Protein AF-A0A812U6L0-F1 (afdb_monomer_lite)

Sequence (304 aa):
MLTTDVCKSLKLAMGGLGSSSGVGATGNLDMQQVRVEGAALVDEEESCPLHPMAGVVVDNFPQLSIAGEVGIALQGMLGQGFMDQYDLELDAPKQRLRAWPRASLPDSGSDGSDGDWRALEALGMPGRLQGLLLTVPGCLEPVVGLVDTGASHTVLNRQAAYVLGLRVDMGAERKVRGIGLDNSVLEMPLLSLMNITLSSARHVTITPRKSGASDASASANPVDGRRSWRFCNTGARIKGPIATFPEAVDVGIGDIGLFQELLSQPQETIGDFDGPVALLGQDLMTQMPLRYSAARGRLWFRHD

InterPro domains:
  IPR001969 Aspartic peptidase, active site [PS00141] (145-156)
  IPR001995 Peptidase A2A, retrovirus, catalytic [PS50175] (143-180)
  IPR021109 Aspartic peptidase domain superfamily [G3DSA:2.40.70.10] (132-301)

Radius of gyration: 20.2 Å; chains: 1; bounding box: 48×51×54 Å

Secondary structure (DSSP, 8-state):
-B-HHHHHHTT--EEEEEEEEEEETTEEEEEEEEEE-S-EEE-SS-EEEPPPEEEEE-S--HHHHHHHHTT----B---HHHHTTEEEEEEGGGTEEEEEETT-S-SS-TTS-S-EEEEEEPEE-GGG-EEEEEE-TT-SSPEEEEE-TT-SS-EE-HHHHHHTT----TT-S-EEEEE-TT-PEEEEEEEEE-S-EEE-----EEEEPPTT---TTS-S---TT--EEEEE--S----S-EEE--S-EEEEE---HHHHHHHSSS-TTT-EE-S-EEEE-HHHHTSS-EEEETTTTEEEEEE-

Foldseek 3Di:
DFEPVLCVVVVWDWDDPDWDFDDDLADTDGWTKTKDAQDWDDDPPDTHTDDIWIDTYDNDDVVCVVCVVVVHHDGDDDDVRNLQQWWWKFQVVVPDIDTDGAPPPDPDPPVVPAFDKFKAFFDQAFPLWTWWWKAAPPFQDTATATEDAPFAAKAWEPQLCVRNVHDDDPPAPAWDWDQDSVRDTDIFHWDKGAFIKIHHDPDFDWDWDPPPPPPVPDDDDDPPPFTETEGDPPDPPRDGDMDTQHGIGTYGYHDRSSQQPRRVPPPVPRGTYDYIYMHDYCSRQNSFIWIGHSNRSIIITGDD

Structure (mmCIF, N/CA/C/O backbone):
data_AF-A0A812U6L0-F1
#
_entry.id   AF-A0A812U6L0-F1
#
loop_
_atom_site.group_PDB
_atom_site.id
_atom_site.type_symbol
_atom_site.label_atom_id
_atom_site.label_alt_id
_atom_site.label_comp_id
_atom_site.label_asym_id
_atom_site.label_entity_id
_atom_site.label_seq_id
_atom_site.pdbx_PDB_ins_code
_atom_site.Cartn_x
_atom_site.Cartn_y
_atom_site.Cartn_z
_atom_site.occupancy
_atom_site.B_iso_or_equiv
_atom_site.auth_seq_id
_atom_site.auth_comp_id
_atom_site.auth_asym_id
_atom_site.auth_atom_id
_atom_site.pdbx_PDB_model_num
ATOM 1 N N . MET A 1 1 ? 5.925 -7.327 -12.665 1.00 87.56 1 MET A N 1
ATOM 2 C CA . MET A 1 1 ? 4.904 -8.147 -13.346 1.00 87.56 1 MET A CA 1
ATOM 3 C C . MET A 1 1 ? 4.780 -7.638 -14.767 1.00 87.56 1 MET A C 1
ATOM 5 O O . MET A 1 1 ? 4.767 -6.426 -14.940 1.00 87.56 1 MET A O 1
ATOM 9 N N . LEU A 1 2 ? 4.763 -8.526 -15.753 1.00 90.19 2 LEU A N 1
ATOM 10 C CA . LEU A 1 2 ? 4.681 -8.203 -17.178 1.00 90.19 2 LEU A CA 1
ATOM 11 C C . LEU A 1 2 ? 3.614 -9.089 -17.822 1.00 90.19 2 LEU A C 1
ATOM 13 O O . LEU A 1 2 ? 3.442 -10.225 -17.386 1.00 90.19 2 LEU A O 1
ATOM 17 N N . THR A 1 3 ? 2.937 -8.610 -18.860 1.00 90.56 3 THR A N 1
ATOM 18 C CA . THR A 1 3 ? 2.087 -9.479 -19.687 1.00 90.56 3 THR A CA 1
ATOM 19 C C . THR A 1 3 ? 2.933 -10.257 -20.700 1.00 90.56 3 THR A C 1
ATOM 21 O O . THR A 1 3 ? 4.034 -9.841 -21.081 1.00 90.56 3 THR A O 1
ATOM 24 N N . THR A 1 4 ? 2.418 -11.385 -21.179 1.00 90.75 4 THR A N 1
ATOM 25 C CA . THR A 1 4 ? 3.030 -12.201 -22.232 1.00 90.75 4 THR A CA 1
ATOM 26 C C . THR A 1 4 ? 3.273 -11.384 -23.497 1.00 90.75 4 THR A C 1
ATOM 28 O O . THR A 1 4 ? 4.312 -11.542 -24.141 1.00 90.75 4 THR A O 1
ATOM 31 N N . ASP A 1 5 ? 2.359 -10.483 -23.855 1.00 90.69 5 ASP A N 1
ATOM 32 C CA . ASP A 1 5 ? 2.508 -9.638 -25.042 1.00 90.69 5 ASP A CA 1
ATOM 33 C C . ASP A 1 5 ? 3.668 -8.649 -24.911 1.00 90.69 5 ASP A C 1
ATOM 35 O O . ASP A 1 5 ? 4.412 -8.431 -25.873 1.00 90.69 5 ASP A O 1
ATOM 39 N N . VAL A 1 6 ? 3.900 -8.122 -23.709 1.00 91.50 6 VAL A N 1
ATOM 40 C CA . VAL A 1 6 ? 5.060 -7.272 -23.420 1.00 91.50 6 VAL A CA 1
ATOM 41 C C . VAL A 1 6 ? 6.343 -8.085 -23.477 1.00 91.50 6 VAL A C 1
ATOM 43 O O . VAL A 1 6 ? 7.299 -7.667 -24.128 1.00 91.50 6 VAL A O 1
ATOM 46 N N . CYS A 1 7 ? 6.363 -9.283 -22.890 1.00 92.06 7 CYS A N 1
ATOM 47 C CA . CYS A 1 7 ? 7.519 -10.172 -22.984 1.00 92.06 7 CYS A CA 1
ATOM 48 C C . CYS A 1 7 ? 7.867 -10.521 -24.438 1.00 92.06 7 CYS A C 1
ATOM 50 O O . CYS A 1 7 ? 9.039 -10.469 -24.808 1.00 92.06 7 CYS A O 1
ATOM 52 N N . LYS A 1 8 ? 6.868 -10.812 -25.282 1.00 91.56 8 LYS A N 1
ATOM 53 C CA . LYS A 1 8 ? 7.064 -11.056 -26.721 1.00 91.56 8 LYS A CA 1
ATOM 54 C C . LYS A 1 8 ? 7.598 -9.822 -27.443 1.00 91.56 8 LYS A C 1
ATOM 56 O O . LYS A 1 8 ? 8.561 -9.933 -28.199 1.00 91.56 8 LYS A O 1
ATOM 61 N N . SER A 1 9 ? 7.002 -8.657 -27.194 1.00 91.31 9 SER A N 1
ATOM 62 C CA . SER A 1 9 ? 7.387 -7.392 -27.834 1.00 91.31 9 SER A CA 1
ATOM 63 C C . SER A 1 9 ? 8.826 -7.001 -27.496 1.00 91.31 9 SER A C 1
ATOM 65 O O . SER A 1 9 ? 9.587 -6.595 -28.372 1.00 91.31 9 SER A O 1
ATOM 67 N N . LEU A 1 10 ? 9.224 -7.215 -26.241 1.00 89.25 10 LEU A N 1
ATOM 68 C CA . LEU A 1 10 ? 10.580 -6.985 -25.746 1.00 89.25 10 LEU A CA 1
ATOM 69 C C . LEU A 1 10 ? 11.546 -8.145 -26.041 1.00 89.25 10 LEU A C 1
ATOM 71 O O . LEU A 1 10 ? 12.722 -8.057 -25.698 1.00 89.25 10 LEU A O 1
ATOM 75 N N . LYS A 1 11 ? 11.074 -9.231 -26.673 1.00 93.19 11 LYS A N 1
ATOM 76 C CA . LYS A 1 11 ? 11.848 -10.450 -26.969 1.00 93.19 11 LYS A CA 1
ATOM 77 C C . LYS A 1 11 ? 12.538 -11.037 -25.730 1.00 93.19 11 LYS A C 1
ATOM 79 O O . LYS A 1 11 ? 13.652 -11.555 -25.816 1.00 93.19 11 LYS A O 1
ATOM 84 N N . LEU A 1 12 ? 11.876 -10.962 -24.576 1.00 90.12 12 LEU A N 1
ATOM 85 C CA . LEU A 1 12 ? 12.383 -11.538 -23.334 1.00 90.12 12 LEU A CA 1
ATOM 86 C C . LEU A 1 12 ? 12.352 -13.066 -23.420 1.00 90.12 12 LEU A C 1
ATOM 88 O O . LEU A 1 12 ? 11.369 -13.662 -23.866 1.00 90.12 12 LEU A O 1
ATOM 92 N N . ALA A 1 13 ? 13.431 -13.709 -22.972 1.00 87.56 13 ALA A N 1
ATOM 93 C CA . ALA A 1 13 ? 13.519 -15.162 -22.944 1.00 87.56 13 ALA A CA 1
ATOM 94 C C . ALA A 1 13 ? 12.560 -15.736 -21.886 1.00 87.56 13 ALA A C 1
ATOM 96 O O . ALA A 1 13 ? 12.808 -15.666 -20.680 1.00 87.56 13 ALA A O 1
ATOM 97 N N . MET A 1 14 ? 11.462 -16.319 -22.358 1.00 81.94 14 MET A N 1
ATOM 98 C CA . MET A 1 14 ? 10.473 -17.023 -21.545 1.00 81.94 14 MET A CA 1
ATOM 99 C C . MET A 1 14 ? 11.015 -18.414 -21.173 1.00 81.94 14 MET A C 1
ATOM 101 O O . MET A 1 14 ? 11.217 -19.240 -22.058 1.00 81.94 14 MET A O 1
ATOM 105 N N . GLY A 1 15 ? 11.237 -18.702 -19.881 1.00 69.12 15 GLY A N 1
ATOM 106 C CA . GLY A 1 15 ? 11.477 -20.081 -19.403 1.00 69.12 15 GLY A CA 1
ATOM 107 C C . GLY A 1 15 ? 12.888 -20.448 -18.921 1.00 69.12 15 GLY A C 1
ATOM 108 O O . GLY A 1 15 ? 13.178 -21.631 -18.786 1.00 69.12 15 GLY A O 1
ATOM 109 N N . GLY A 1 16 ? 13.758 -19.479 -18.621 1.00 71.94 16 GLY A N 1
ATOM 110 C CA . GLY A 1 16 ? 15.121 -19.756 -18.128 1.00 71.94 16 GLY A CA 1
ATOM 111 C C . GLY A 1 16 ? 15.296 -19.826 -16.603 1.00 71.94 16 GLY A C 1
ATOM 112 O O . GLY A 1 16 ? 16.309 -20.336 -16.137 1.00 71.94 16 GLY A O 1
ATOM 113 N N . LEU A 1 17 ? 14.342 -19.307 -15.821 1.00 77.06 17 LEU A N 1
ATOM 114 C CA . LEU A 1 17 ? 14.488 -19.114 -14.365 1.00 77.06 17 LEU A CA 1
ATOM 115 C C . LEU A 1 17 ? 13.610 -20.050 -13.516 1.00 77.06 17 LEU A C 1
ATOM 117 O O . LEU A 1 17 ? 13.630 -19.972 -12.292 1.00 77.06 17 LEU A O 1
ATOM 121 N N . GLY A 1 18 ? 12.868 -20.955 -14.161 1.00 79.25 18 GLY A N 1
ATOM 122 C CA . GLY A 1 18 ? 11.891 -21.825 -13.507 1.00 79.25 18 GLY A CA 1
ATOM 123 C C . GLY A 1 18 ? 10.515 -21.175 -13.322 1.00 79.25 18 GLY A C 1
ATOM 124 O O . GLY A 1 18 ? 10.275 -20.026 -13.707 1.00 79.25 18 GLY A O 1
ATOM 125 N N . SER A 1 19 ? 9.587 -21.952 -12.767 1.00 78.12 19 SER A N 1
ATOM 126 C CA . SER A 1 19 ? 8.307 -21.464 -12.253 1.00 78.12 19 SER A CA 1
ATOM 127 C C . SER A 1 19 ? 8.483 -21.041 -10.800 1.00 78.12 19 SER A C 1
ATOM 129 O O . SER A 1 19 ? 9.128 -21.743 -10.022 1.00 78.12 19 SER A O 1
ATOM 131 N N . SER A 1 20 ? 7.886 -19.919 -10.415 1.00 74.81 20 SER A N 1
ATOM 132 C CA . SER A 1 20 ? 7.762 -19.548 -9.008 1.00 74.81 20 SER A CA 1
ATOM 133 C C . SER A 1 20 ? 6.308 -19.522 -8.600 1.00 74.81 20 SER A C 1
ATOM 135 O O . SER A 1 20 ? 5.515 -18.838 -9.242 1.00 74.81 20 SER A O 1
ATOM 137 N N . SER A 1 21 ? 5.995 -20.184 -7.493 1.00 69.06 21 SER A N 1
ATOM 138 C CA . SER A 1 21 ? 4.767 -19.935 -6.753 1.00 69.06 21 SER A CA 1
ATOM 139 C C . SER A 1 21 ? 4.949 -18.653 -5.940 1.00 69.06 21 SER A C 1
ATOM 141 O O . SER A 1 21 ? 5.864 -18.571 -5.115 1.00 69.06 21 SER A O 1
ATOM 143 N N . GLY A 1 22 ? 4.120 -17.644 -6.174 1.00 64.94 22 GLY A N 1
ATOM 144 C CA . GLY A 1 22 ? 4.052 -16.463 -5.316 1.00 64.94 22 GLY A CA 1
ATOM 145 C C . GLY A 1 22 ? 2.686 -16.354 -4.665 1.00 64.94 22 GLY A C 1
ATOM 146 O O . GLY A 1 22 ? 1.686 -16.692 -5.285 1.00 64.94 22 GLY A O 1
ATOM 147 N N . VAL A 1 23 ? 2.652 -15.861 -3.431 1.00 58.59 23 VAL A N 1
ATOM 148 C CA . VAL A 1 23 ? 1.404 -15.516 -2.746 1.00 58.59 23 VAL A CA 1
ATOM 149 C C . VAL A 1 23 ? 1.016 -14.112 -3.185 1.00 58.59 23 VAL A C 1
ATOM 151 O O . VAL A 1 23 ? 1.728 -13.149 -2.892 1.00 58.59 23 VAL A O 1
ATOM 154 N N . GLY A 1 24 ? -0.065 -14.008 -3.947 1.00 57.28 24 GLY A N 1
ATOM 155 C CA . GLY A 1 24 ? -0.674 -12.732 -4.288 1.00 57.28 24 GLY A CA 1
ATOM 156 C C . GLY A 1 24 ? -1.834 -12.402 -3.350 1.00 57.28 24 GLY A C 1
ATOM 157 O O . GLY A 1 24 ? -1.999 -13.027 -2.309 1.00 57.28 24 GLY A O 1
ATOM 158 N N . ALA A 1 25 ? -2.657 -11.421 -3.729 1.00 48.03 25 ALA A N 1
ATOM 159 C CA . ALA A 1 25 ? 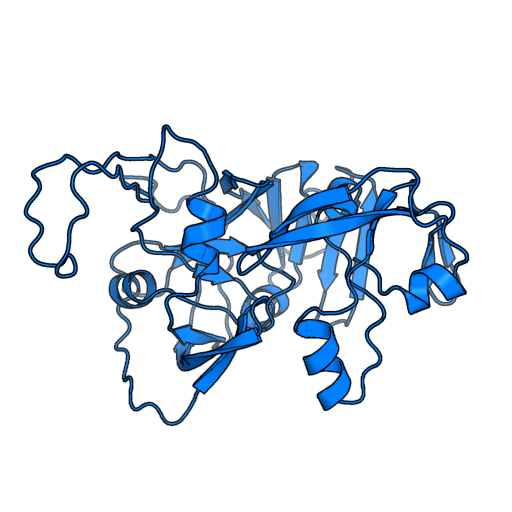-3.742 -10.938 -2.886 1.00 48.03 25 ALA A CA 1
ATOM 160 C C . ALA A 1 25 ? -4.783 -12.013 -2.468 1.00 48.03 25 ALA A C 1
ATOM 162 O O . ALA A 1 25 ? -5.548 -11.792 -1.534 1.00 48.03 25 ALA A O 1
ATOM 163 N N . THR A 1 26 ? -4.864 -13.141 -3.180 1.00 46.19 26 THR A N 1
ATOM 164 C CA . THR A 1 26 ? -5.878 -14.190 -2.958 1.00 46.19 26 THR A CA 1
ATOM 165 C C . THR A 1 26 ? -5.454 -15.604 -3.393 1.00 46.19 26 THR A C 1
ATOM 167 O O . THR A 1 26 ? -6.307 -16.417 -3.766 1.00 46.19 26 THR A O 1
ATOM 170 N N . GLY A 1 27 ? -4.162 -15.893 -3.486 1.00 55.78 27 GLY A N 1
ATOM 171 C CA . GLY A 1 27 ? -3.743 -17.256 -3.780 1.00 55.78 27 GLY A CA 1
ATOM 172 C C . GLY A 1 27 ? -2.259 -17.417 -4.070 1.00 55.78 27 GLY A C 1
ATOM 173 O O . GLY A 1 27 ? -1.544 -16.462 -4.394 1.00 55.78 27 GLY A O 1
ATOM 174 N N . ASN A 1 28 ? -1.844 -18.684 -4.095 1.00 62.97 28 ASN A N 1
ATOM 175 C CA . ASN A 1 28 ? -0.644 -19.101 -4.805 1.00 62.97 28 ASN A CA 1
ATOM 176 C C . ASN A 1 28 ? -0.878 -18.945 -6.313 1.00 62.97 28 ASN A C 1
ATOM 178 O O . ASN A 1 28 ? -1.717 -19.629 -6.898 1.00 62.97 28 ASN A O 1
ATOM 182 N N . LEU A 1 29 ? -0.114 -18.061 -6.943 1.00 69.44 29 LEU A N 1
ATOM 183 C CA . LEU A 1 29 ? -0.017 -17.937 -8.390 1.00 69.44 29 LEU A CA 1
ATOM 184 C C . LEU A 1 29 ? 1.234 -18.674 -8.865 1.00 69.44 29 LEU A C 1
ATOM 186 O O . LEU A 1 29 ? 2.345 -18.325 -8.456 1.00 69.44 29 LEU A O 1
ATOM 190 N N . ASP A 1 30 ? 1.060 -19.645 -9.761 1.00 73.75 30 ASP A N 1
ATOM 191 C CA . ASP A 1 30 ? 2.171 -20.184 -10.542 1.00 73.75 30 ASP A CA 1
ATOM 192 C C . ASP A 1 30 ? 2.543 -19.171 -11.618 1.00 73.75 30 ASP A C 1
ATOM 194 O O . ASP A 1 30 ? 1.808 -18.926 -12.574 1.00 73.75 30 ASP A O 1
ATOM 198 N N . MET A 1 31 ? 3.700 -18.550 -11.434 1.00 84.25 31 MET A N 1
ATOM 199 C CA . MET A 1 31 ? 4.188 -17.498 -12.305 1.00 84.25 31 MET A CA 1
ATOM 200 C C . MET A 1 31 ? 5.429 -17.970 -13.045 1.00 84.25 31 MET A C 1
ATOM 202 O O . MET A 1 31 ? 6.385 -18.479 -12.451 1.00 84.25 31 MET A O 1
ATOM 206 N N . GLN A 1 32 ? 5.441 -17.745 -14.355 1.00 89.06 32 GLN A N 1
ATOM 207 C CA . GLN A 1 32 ? 6.649 -17.916 -15.144 1.00 89.06 32 GLN A CA 1
ATOM 208 C C . GLN A 1 32 ? 7.592 -16.745 -14.872 1.00 89.06 32 GLN A C 1
ATOM 210 O O . GLN A 1 32 ? 7.211 -15.582 -15.021 1.00 89.06 32 GLN A O 1
ATOM 215 N N . GLN A 1 33 ? 8.832 -17.047 -14.493 1.00 90.75 33 GLN A N 1
ATOM 216 C CA . GLN A 1 33 ? 9.848 -16.018 -14.323 1.00 90.75 33 GLN A CA 1
ATOM 217 C C . GLN A 1 33 ? 10.539 -15.691 -15.646 1.00 90.75 33 GLN A C 1
ATOM 219 O O . GLN A 1 33 ? 10.844 -16.568 -16.461 1.00 90.75 33 GLN A O 1
ATOM 224 N N . VAL A 1 34 ? 10.836 -14.409 -15.825 1.00 92.19 34 VAL A N 1
ATOM 225 C CA . VAL A 1 34 ? 11.628 -13.879 -16.937 1.00 92.19 34 VAL A CA 1
ATOM 226 C C . VAL A 1 34 ? 12.755 -13.028 -16.394 1.00 92.19 34 VAL A C 1
ATOM 228 O O . VAL A 1 34 ? 12.596 -12.328 -15.396 1.00 92.19 34 VAL A O 1
ATOM 231 N N . ARG A 1 35 ? 13.909 -13.063 -17.056 1.00 92.50 35 ARG A N 1
ATOM 232 C CA . ARG A 1 35 ? 14.981 -12.120 -16.757 1.00 92.50 35 ARG A CA 1
ATOM 233 C C . ARG A 1 35 ? 14.758 -10.859 -17.577 1.00 92.50 35 ARG A C 1
ATOM 235 O O . ARG A 1 35 ? 14.606 -10.937 -18.793 1.00 92.50 35 ARG A O 1
ATOM 242 N N . VAL A 1 36 ? 14.742 -9.716 -16.910 1.00 91.50 36 VAL A N 1
ATOM 243 C CA . VAL A 1 36 ? 14.660 -8.403 -17.543 1.00 91.50 36 VAL A CA 1
ATOM 244 C C . VAL A 1 36 ? 16.061 -7.801 -17.512 1.00 91.50 36 VAL A C 1
ATOM 246 O O . VAL A 1 36 ? 16.573 -7.469 -16.444 1.00 91.50 36 VAL A O 1
ATOM 249 N N . GLU A 1 37 ? 16.694 -7.711 -18.679 1.00 92.44 37 GLU A N 1
ATOM 250 C CA . GLU A 1 37 ? 18.017 -7.111 -18.876 1.00 92.44 37 GLU A CA 1
ATOM 251 C C . GLU A 1 37 ? 17.909 -5.904 -19.807 1.00 92.44 37 GLU A C 1
ATOM 253 O O . GLU A 1 37 ? 17.065 -5.881 -20.701 1.00 92.44 37 GLU A O 1
ATOM 258 N N . GLY A 1 38 ? 18.760 -4.897 -19.595 1.00 90.88 38 GLY A N 1
ATOM 259 C CA . GLY A 1 38 ? 18.801 -3.703 -20.445 1.00 90.88 38 GLY A CA 1
ATOM 260 C C . GLY A 1 38 ? 17.590 -2.774 -20.308 1.00 90.88 38 GLY A C 1
ATOM 261 O O . GLY A 1 38 ? 17.431 -1.874 -21.126 1.00 90.88 38 GLY A O 1
ATOM 262 N N . ALA A 1 39 ? 16.740 -2.974 -19.297 1.00 90.19 39 ALA A N 1
ATOM 263 C CA . ALA A 1 39 ? 15.673 -2.031 -18.986 1.00 90.19 39 ALA A CA 1
ATOM 264 C C . ALA A 1 39 ? 16.256 -0.700 -18.494 1.00 90.19 39 ALA A C 1
ATOM 266 O O . ALA A 1 39 ? 17.343 -0.664 -17.919 1.00 90.19 39 ALA A O 1
ATOM 267 N N . ALA A 1 40 ? 15.518 0.386 -18.694 1.00 90.00 40 ALA A N 1
ATOM 268 C CA . ALA A 1 40 ? 15.864 1.712 -18.205 1.00 90.00 40 ALA A CA 1
ATOM 269 C C . ALA A 1 40 ? 14.593 2.453 -17.780 1.00 90.00 40 ALA A C 1
ATOM 271 O O . ALA A 1 40 ? 13.523 2.216 -18.344 1.00 90.00 40 ALA A O 1
ATOM 272 N N . LEU A 1 41 ? 14.715 3.354 -16.806 1.00 84.75 41 LEU A N 1
ATOM 273 C CA . LEU A 1 41 ? 13.737 4.424 -16.616 1.00 84.75 41 LEU A CA 1
ATOM 274 C C . LEU A 1 41 ? 14.069 5.515 -17.625 1.00 84.75 41 LEU A C 1
ATOM 276 O O . LEU A 1 41 ? 15.230 5.907 -17.729 1.00 84.75 41 LEU A O 1
ATOM 280 N N . VAL A 1 42 ? 13.075 5.962 -18.379 1.00 84.94 42 VAL A N 1
ATOM 281 C CA . VAL A 1 42 ? 13.254 6.950 -19.443 1.00 84.94 42 VAL A CA 1
ATOM 282 C C . VAL A 1 42 ? 12.359 8.143 -19.137 1.00 84.94 42 VAL A C 1
ATOM 284 O O . VAL A 1 42 ? 11.167 7.960 -18.892 1.00 84.94 42 VAL A O 1
ATOM 287 N N . ASP A 1 43 ? 12.957 9.327 -19.132 1.00 83.75 43 ASP A N 1
ATOM 288 C CA . ASP A 1 43 ? 12.282 10.624 -19.217 1.00 83.75 43 ASP A CA 1
ATOM 289 C C . ASP A 1 43 ? 12.530 11.210 -20.625 1.00 83.75 43 ASP A C 1
ATOM 291 O O . ASP A 1 43 ? 13.278 10.622 -21.409 1.00 83.75 43 ASP A O 1
ATOM 295 N N . GLU A 1 44 ? 11.922 12.344 -20.980 1.00 83.94 44 GLU A N 1
ATOM 296 C CA . GLU A 1 44 ? 12.027 12.948 -22.322 1.00 83.94 44 GLU A CA 1
ATOM 297 C C . GLU A 1 44 ? 13.484 13.154 -22.785 1.00 83.94 44 GLU A C 1
ATOM 299 O O . GLU A 1 44 ? 13.779 13.022 -23.975 1.00 83.94 44 GLU A O 1
ATOM 304 N N . GLU A 1 45 ? 14.401 13.426 -21.851 1.00 86.81 45 GLU A N 1
ATOM 305 C CA . GLU A 1 45 ? 15.798 13.773 -22.144 1.00 86.81 45 GLU A CA 1
ATOM 306 C C . GLU A 1 45 ? 16.831 12.799 -21.550 1.00 86.81 45 GLU A C 1
ATOM 308 O O . GLU A 1 45 ? 17.993 12.800 -21.965 1.00 86.81 45 GLU A O 1
ATOM 313 N N . GLU A 1 46 ? 16.436 11.942 -20.604 1.00 84.31 46 GLU A N 1
ATOM 314 C CA . GLU A 1 46 ? 17.366 11.121 -19.823 1.00 84.31 46 GLU A CA 1
ATOM 315 C C . GLU A 1 46 ? 16.957 9.646 -19.776 1.00 84.31 46 GLU A C 1
ATOM 317 O O . GLU A 1 46 ? 15.780 9.292 -19.727 1.00 84.31 46 GLU A O 1
ATOM 322 N N . SER A 1 47 ? 17.954 8.757 -19.735 1.00 86.94 47 SER A N 1
ATOM 323 C CA . SER A 1 47 ? 17.741 7.335 -19.461 1.00 86.94 47 SER A CA 1
ATOM 324 C C . SER A 1 47 ? 18.588 6.888 -18.276 1.00 86.94 47 SER A C 1
ATOM 326 O O . SER A 1 47 ? 19.814 7.024 -18.300 1.00 86.94 47 SER A O 1
ATOM 328 N N . CYS A 1 48 ? 17.955 6.293 -17.272 1.00 83.69 48 CYS A N 1
ATOM 329 C CA . CYS A 1 48 ? 18.622 5.663 -16.143 1.00 83.69 48 CYS A CA 1
ATOM 330 C C . CYS A 1 48 ? 18.576 4.136 -16.319 1.00 83.69 48 CYS A C 1
ATOM 332 O O . CYS A 1 48 ? 17.503 3.542 -16.159 1.00 83.69 48 CYS A O 1
ATOM 334 N N . PRO A 1 49 ? 19.695 3.474 -16.672 1.00 89.81 49 PRO A N 1
ATOM 335 C CA . PRO A 1 49 ? 19.711 2.029 -16.852 1.00 89.81 49 PRO A CA 1
ATOM 336 C C . PRO A 1 49 ? 19.397 1.319 -15.533 1.00 89.81 49 PRO A C 1
ATOM 338 O O . PRO A 1 49 ? 19.935 1.648 -14.475 1.00 89.81 49 PRO A O 1
ATOM 341 N N . LEU A 1 50 ? 18.536 0.312 -15.615 1.00 88.56 50 LEU A N 1
ATOM 342 C CA . LEU A 1 50 ? 18.148 -0.516 -14.489 1.00 88.56 50 LEU A CA 1
ATOM 343 C C . LEU A 1 50 ? 19.079 -1.721 -14.360 1.00 88.56 50 LEU A C 1
ATOM 345 O O . LEU A 1 50 ? 19.543 -2.293 -15.352 1.00 88.56 50 LEU A O 1
ATOM 349 N N . HIS A 1 51 ? 19.328 -2.143 -13.122 1.00 90.00 51 HIS A N 1
ATOM 350 C CA . HIS A 1 51 ? 20.000 -3.413 -12.889 1.00 90.00 51 HIS A CA 1
ATOM 351 C C . HIS A 1 51 ? 19.130 -4.573 -13.399 1.00 90.00 51 HIS A C 1
ATOM 353 O O . HIS A 1 51 ? 17.897 -4.489 -13.364 1.00 90.00 51 HIS A O 1
ATOM 359 N N . PRO A 1 52 ? 19.745 -5.682 -13.857 1.00 91.69 52 PRO A N 1
ATOM 360 C CA . PRO A 1 52 ? 18.995 -6.875 -14.211 1.00 91.69 52 PRO A CA 1
ATOM 361 C C . PRO A 1 52 ? 18.066 -7.307 -13.076 1.00 91.69 52 PRO A C 1
ATOM 363 O O . PRO A 1 52 ? 18.477 -7.393 -11.916 1.00 91.69 52 PRO A O 1
ATOM 366 N N . MET A 1 53 ? 16.820 -7.619 -13.413 1.00 91.31 53 MET A N 1
ATOM 367 C CA . MET A 1 53 ? 15.806 -8.003 -12.433 1.00 91.31 53 MET A CA 1
ATOM 368 C C . MET A 1 53 ? 15.001 -9.212 -12.896 1.00 91.31 53 MET A C 1
ATOM 370 O O . MET A 1 53 ? 14.884 -9.489 -14.090 1.00 91.31 53 MET A O 1
ATOM 374 N N . ALA A 1 54 ? 14.452 -9.952 -11.934 1.00 89.81 54 ALA A N 1
ATOM 375 C CA . ALA A 1 54 ? 13.493 -11.008 -12.216 1.00 89.81 54 ALA A CA 1
ATOM 376 C C . ALA A 1 54 ? 12.100 -10.385 -12.378 1.00 89.81 54 ALA A C 1
ATOM 378 O O . ALA A 1 54 ? 11.576 -9.743 -11.467 1.00 89.81 54 ALA A O 1
ATOM 379 N N . GLY A 1 55 ? 11.513 -10.566 -13.554 1.00 88.94 55 GLY A N 1
ATOM 380 C CA . GLY A 1 55 ? 10.105 -10.326 -13.810 1.00 88.94 55 GLY A CA 1
ATOM 381 C C . GLY A 1 55 ? 9.295 -11.603 -13.609 1.00 88.94 55 GLY A C 1
ATOM 382 O O . GLY A 1 55 ? 9.811 -12.715 -13.693 1.00 88.94 55 GLY A O 1
ATOM 383 N N . VAL A 1 56 ? 8.000 -11.423 -13.382 1.00 89.44 56 VAL A N 1
ATOM 384 C CA . VAL A 1 56 ? 7.000 -12.493 -13.422 1.00 89.44 56 VAL A CA 1
ATOM 385 C C . VAL A 1 56 ? 6.014 -12.181 -14.533 1.00 89.44 56 VAL A C 1
ATOM 387 O O . VAL A 1 56 ? 5.624 -11.016 -14.680 1.00 89.44 56 VAL A O 1
ATOM 390 N N . VAL A 1 57 ? 5.647 -13.198 -15.305 1.00 89.31 57 VAL A N 1
ATOM 391 C CA . VAL A 1 57 ? 4.689 -13.073 -16.404 1.00 89.31 57 VAL A CA 1
ATOM 392 C C . VAL A 1 57 ? 3.307 -13.454 -15.913 1.00 89.31 57 VAL A C 1
ATOM 394 O O . VAL A 1 57 ? 3.113 -14.562 -15.416 1.00 89.31 57 VAL A O 1
ATOM 397 N N . VAL A 1 58 ? 2.374 -12.510 -16.019 1.00 86.81 58 VAL A N 1
ATOM 398 C CA . VAL A 1 58 ? 0.996 -12.647 -15.547 1.00 86.81 58 VAL A CA 1
ATOM 399 C C . VAL A 1 58 ? 0.075 -11.958 -16.549 1.00 86.81 58 VAL A C 1
ATOM 401 O O . VAL A 1 58 ? 0.107 -10.738 -16.692 1.00 86.81 58 VAL A O 1
ATOM 404 N N . ASP A 1 59 ? -0.743 -12.749 -17.240 1.00 83.81 59 ASP A N 1
ATOM 405 C CA . ASP A 1 59 ? -1.717 -12.251 -18.225 1.00 83.81 59 ASP A CA 1
ATOM 406 C C . ASP A 1 59 ? -3.092 -11.970 -17.630 1.00 83.81 59 ASP A C 1
ATOM 408 O O . ASP A 1 59 ? -3.920 -11.324 -18.262 1.00 83.81 59 ASP A O 1
ATOM 412 N N . ASN A 1 60 ? -3.348 -12.462 -16.421 1.00 79.31 60 ASN A N 1
ATOM 413 C CA . ASN A 1 60 ? -4.629 -12.297 -15.762 1.00 79.31 60 ASN A CA 1
ATOM 414 C C . ASN A 1 60 ? -4.416 -11.790 -14.340 1.00 79.31 60 ASN A C 1
ATOM 416 O O . ASN A 1 60 ? -4.178 -12.570 -13.419 1.00 79.31 60 ASN A O 1
ATOM 420 N N . PHE A 1 61 ? -4.452 -10.471 -14.183 1.00 79.44 61 PHE A N 1
ATOM 421 C CA . PHE A 1 61 ? -4.439 -9.822 -12.880 1.00 79.44 61 PHE A CA 1
ATOM 422 C C . PHE A 1 61 ? -5.494 -8.709 -12.850 1.00 79.44 61 PHE A C 1
ATOM 424 O O . PHE A 1 61 ? -5.701 -8.053 -13.875 1.00 79.44 61 PHE A O 1
ATOM 431 N N . PRO A 1 62 ? -6.163 -8.470 -11.706 1.00 79.88 62 PRO A N 1
ATOM 432 C CA . PRO A 1 62 ? -7.333 -7.591 -11.653 1.00 79.88 62 PRO A CA 1
ATOM 433 C C . PRO A 1 62 ? -7.096 -6.177 -12.195 1.00 79.88 62 PRO A C 1
ATOM 435 O O . PRO A 1 62 ? -7.955 -5.617 -12.874 1.00 79.88 62 PRO A O 1
ATOM 438 N N . GLN A 1 63 ? -5.914 -5.608 -11.946 1.00 83.25 63 GLN A N 1
ATOM 439 C CA . GLN A 1 63 ? -5.563 -4.263 -12.400 1.00 83.25 63 GLN A CA 1
ATOM 440 C C . GLN A 1 63 ? -5.534 -4.152 -13.932 1.00 83.25 63 GLN A C 1
ATOM 442 O O . GLN A 1 63 ? -5.835 -3.083 -14.456 1.00 83.25 63 GLN A O 1
ATOM 447 N N . LEU A 1 64 ? -5.229 -5.236 -14.659 1.00 85.06 64 LEU A N 1
ATOM 448 C CA . LEU A 1 64 ? -5.284 -5.255 -16.123 1.00 85.06 64 LEU A CA 1
ATOM 449 C C . LEU A 1 64 ? -6.722 -5.093 -16.628 1.00 85.06 64 LEU A C 1
ATOM 451 O O . LEU A 1 64 ? -6.970 -4.287 -17.523 1.00 85.06 64 LEU A O 1
ATOM 455 N N . SER A 1 65 ? -7.671 -5.819 -16.031 1.00 83.75 65 SER A N 1
ATOM 456 C CA . SER A 1 65 ? -9.094 -5.718 -16.372 1.00 83.75 65 SER A CA 1
ATOM 457 C C . SER A 1 65 ? -9.653 -4.337 -16.038 1.00 83.75 65 SER A C 1
ATOM 459 O O . SER A 1 65 ? -10.285 -3.718 -16.890 1.00 83.75 65 SER A O 1
ATOM 461 N N . ILE A 1 66 ? -9.350 -3.822 -14.840 1.00 81.56 66 ILE A N 1
ATOM 462 C CA . ILE A 1 66 ? -9.782 -2.488 -14.396 1.00 81.56 66 ILE A CA 1
ATOM 463 C C . ILE A 1 66 ? -9.245 -1.403 -15.339 1.00 81.56 66 ILE A C 1
ATOM 465 O O . ILE A 1 66 ? -9.997 -0.525 -15.755 1.00 81.56 66 ILE A O 1
ATOM 469 N N . ALA A 1 67 ? -7.964 -1.470 -15.720 1.00 85.75 67 ALA A N 1
ATOM 470 C CA . ALA A 1 67 ? -7.376 -0.524 -16.667 1.00 85.75 67 ALA A CA 1
ATOM 471 C C . ALA A 1 67 ? -8.073 -0.581 -18.038 1.00 85.75 67 ALA A C 1
ATOM 473 O O . ALA A 1 67 ? -8.377 0.462 -18.618 1.00 85.75 67 ALA A O 1
ATOM 474 N N . GLY A 1 68 ? -8.399 -1.783 -18.523 1.00 87.81 68 GLY A N 1
ATOM 475 C CA . GLY A 1 68 ? -9.142 -1.974 -19.768 1.00 87.81 68 GLY A CA 1
ATOM 476 C C . GLY A 1 68 ? -10.534 -1.331 -19.757 1.00 87.81 68 GLY A C 1
ATOM 477 O O . GLY A 1 68 ? -10.915 -0.705 -20.745 1.00 87.81 68 GLY A O 1
ATOM 478 N N . GLU A 1 69 ? -11.267 -1.415 -18.641 1.00 87.06 69 GLU A N 1
ATOM 479 C CA . GLU A 1 69 ? -12.595 -0.791 -18.485 1.00 87.06 69 GLU A CA 1
ATOM 480 C C . GLU A 1 69 ? -12.554 0.739 -18.618 1.00 87.06 69 GLU A C 1
ATOM 482 O O . GLU A 1 69 ? -13.509 1.342 -19.109 1.00 87.06 69 GLU A O 1
ATOM 487 N N . VAL A 1 70 ? -11.437 1.367 -18.236 1.00 86.00 70 VAL A N 1
ATOM 488 C CA . VAL A 1 70 ? -11.220 2.819 -18.366 1.00 86.00 70 VAL A CA 1
ATOM 489 C C . VAL A 1 70 ? -10.417 3.209 -19.614 1.00 86.00 70 VAL A C 1
AT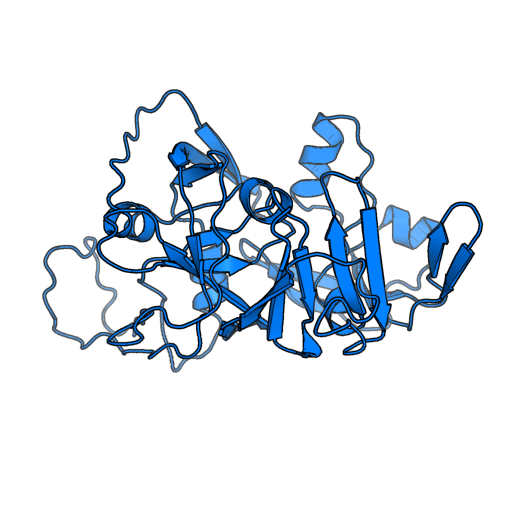OM 491 O O . VAL A 1 70 ? -10.020 4.364 -19.758 1.00 86.00 70 VAL A O 1
ATOM 494 N N . GLY A 1 71 ? -10.177 2.269 -20.534 1.00 90.94 71 GLY A N 1
ATOM 495 C CA . GLY A 1 71 ? -9.470 2.526 -21.792 1.00 90.94 71 GLY A CA 1
ATOM 496 C C . GLY A 1 71 ? -7.958 2.729 -21.649 1.00 90.94 71 GLY A C 1
ATOM 497 O O . GLY A 1 71 ? -7.331 3.292 -22.546 1.00 90.94 71 GLY A O 1
ATOM 498 N N . ILE A 1 72 ? -7.360 2.282 -20.544 1.00 88.62 72 ILE A N 1
ATOM 499 C CA . ILE A 1 72 ? -5.919 2.358 -20.289 1.00 88.62 72 ILE A CA 1
ATOM 500 C C . ILE A 1 72 ? -5.275 1.008 -20.612 1.00 88.62 72 ILE A C 1
ATOM 502 O O . ILE A 1 72 ? -5.624 -0.029 -20.049 1.00 88.62 72 ILE A O 1
ATOM 506 N N . ALA A 1 73 ? -4.282 1.017 -21.501 1.00 88.81 73 ALA A N 1
ATOM 507 C CA . ALA A 1 73 ? -3.479 -0.165 -21.789 1.00 88.81 73 ALA A CA 1
ATOM 508 C C . ALA A 1 73 ? -2.429 -0.374 -20.687 1.00 88.81 73 ALA A C 1
ATOM 510 O O . ALA A 1 73 ? -1.376 0.264 -20.688 1.00 88.81 73 ALA A O 1
ATOM 511 N N . LEU A 1 74 ? -2.704 -1.281 -19.748 1.00 88.75 74 LEU A N 1
ATOM 512 C CA . LEU A 1 74 ? -1.741 -1.662 -18.718 1.00 88.75 74 LEU A CA 1
ATOM 513 C C . LEU A 1 74 ? -0.822 -2.778 -19.229 1.00 88.75 74 LEU A C 1
ATOM 515 O O . LEU A 1 74 ? -1.267 -3.857 -19.601 1.00 88.75 74 LEU A O 1
ATOM 519 N N . GLN A 1 75 ? 0.482 -2.518 -19.241 1.00 89.31 75 GLN A N 1
ATOM 520 C CA . GLN A 1 75 ? 1.492 -3.455 -19.752 1.00 89.31 75 GLN A CA 1
ATOM 521 C C . GLN A 1 75 ? 2.188 -4.262 -18.645 1.00 89.31 75 GLN A C 1
ATOM 523 O O . GLN A 1 75 ? 2.827 -5.287 -18.891 1.00 89.31 75 GLN A O 1
ATOM 528 N N . GLY A 1 76 ? 2.058 -3.823 -17.401 1.00 89.56 76 GLY A N 1
ATOM 529 C CA . GLY A 1 76 ? 2.679 -4.478 -16.267 1.00 89.56 76 GLY A CA 1
ATOM 530 C C . GLY A 1 76 ? 2.624 -3.615 -15.021 1.00 89.56 76 GLY A C 1
ATOM 531 O O . GLY A 1 76 ? 2.013 -2.550 -15.003 1.00 89.56 76 GLY A O 1
ATOM 532 N N . MET A 1 77 ? 3.285 -4.093 -13.975 1.00 90.19 77 MET A N 1
ATOM 533 C CA . MET A 1 77 ? 3.373 -3.419 -12.683 1.00 90.19 77 MET A CA 1
ATOM 534 C C . MET A 1 77 ? 4.785 -3.550 -12.118 1.00 90.19 77 MET A C 1
ATOM 536 O O . MET A 1 77 ? 5.382 -4.637 -12.141 1.00 90.19 77 MET A O 1
ATOM 540 N N . LEU A 1 78 ? 5.297 -2.451 -11.565 1.00 90.50 78 LEU A N 1
ATOM 541 C CA . LEU A 1 78 ? 6.502 -2.455 -10.744 1.00 90.50 78 LEU A CA 1
ATOM 542 C C . LEU A 1 78 ? 6.128 -2.969 -9.353 1.00 90.50 78 LEU A C 1
ATOM 544 O O . LEU A 1 78 ? 5.254 -2.416 -8.696 1.00 90.50 78 LEU A O 1
ATOM 548 N N . GLY A 1 79 ? 6.754 -4.067 -8.938 1.00 89.25 79 GLY A N 1
ATOM 549 C CA . GLY A 1 79 ? 6.482 -4.711 -7.652 1.00 89.25 79 GLY A CA 1
ATOM 550 C C . GLY A 1 79 ? 7.693 -4.690 -6.726 1.00 89.25 79 GLY A C 1
ATOM 551 O O . GLY A 1 79 ? 8.675 -3.990 -6.975 1.00 89.25 79 GLY A O 1
ATOM 552 N N . GLN A 1 80 ? 7.656 -5.535 -5.694 1.00 85.12 80 GLN A N 1
ATOM 553 C CA . GLN A 1 80 ? 8.701 -5.599 -4.667 1.00 85.12 80 GLN A CA 1
ATOM 554 C C . GLN A 1 80 ? 10.112 -5.800 -5.235 1.00 85.12 80 GLN A C 1
ATOM 556 O O . GLN A 1 80 ? 11.048 -5.179 -4.756 1.00 85.12 80 GLN A O 1
ATOM 561 N N . GLY A 1 81 ? 10.278 -6.599 -6.295 1.00 87.25 81 GLY A N 1
ATOM 562 C CA . GLY A 1 81 ? 11.595 -6.810 -6.910 1.00 87.25 81 GLY A CA 1
ATOM 563 C C . GLY A 1 81 ? 12.251 -5.525 -7.434 1.00 87.25 81 GLY A C 1
ATOM 564 O O . GLY A 1 81 ? 13.472 -5.410 -7.388 1.00 87.25 81 GLY A O 1
ATOM 565 N N . PHE A 1 82 ? 11.452 -4.549 -7.880 1.00 91.12 82 PHE A N 1
ATOM 566 C CA . PHE A 1 82 ? 11.933 -3.214 -8.243 1.00 91.12 82 PHE A CA 1
ATOM 567 C C . PHE A 1 82 ? 12.217 -2.380 -6.987 1.00 91.12 82 PHE A C 1
ATOM 569 O O . PHE A 1 82 ? 13.293 -1.807 -6.847 1.00 91.12 82 PHE A O 1
ATOM 576 N N . MET A 1 83 ? 11.289 -2.389 -6.029 1.00 90.44 83 MET A N 1
ATOM 577 C CA . MET A 1 83 ? 11.411 -1.659 -4.761 1.00 90.44 83 MET A CA 1
ATOM 578 C C . MET A 1 83 ? 12.555 -2.159 -3.853 1.00 90.44 83 MET A C 1
ATOM 580 O O . MET A 1 83 ? 13.028 -1.433 -2.986 1.00 90.44 83 MET A O 1
ATOM 584 N N . ASP A 1 84 ? 13.040 -3.385 -4.057 1.00 89.50 84 ASP A N 1
ATOM 585 C CA . ASP A 1 84 ? 14.209 -3.947 -3.369 1.00 89.50 84 ASP A CA 1
ATOM 586 C C . ASP A 1 84 ? 15.540 -3.406 -3.928 1.00 89.50 84 ASP A C 1
ATOM 588 O O . ASP A 1 84 ? 16.580 -3.497 -3.265 1.00 89.50 84 ASP A O 1
ATOM 592 N N . GLN A 1 85 ? 15.524 -2.870 -5.152 1.00 91.94 85 GLN A N 1
ATOM 593 C CA . GLN A 1 85 ? 16.695 -2.329 -5.849 1.00 91.94 85 GLN A CA 1
ATOM 594 C C . GLN A 1 85 ? 16.759 -0.801 -5.816 1.00 91.94 85 GLN A C 1
ATOM 596 O O . GLN A 1 85 ? 17.845 -0.241 -5.973 1.00 91.94 85 GLN A O 1
ATOM 601 N N . TYR A 1 86 ? 15.622 -0.143 -5.597 1.00 93.38 86 TYR A N 1
ATOM 602 C CA . TYR A 1 86 ? 15.507 1.306 -5.648 1.00 93.38 86 TYR A CA 1
ATOM 603 C C . TYR A 1 86 ? 14.713 1.832 -4.460 1.00 93.38 86 TYR A C 1
ATOM 605 O O . TYR A 1 86 ? 13.680 1.273 -4.094 1.00 93.38 86 TYR A O 1
ATOM 613 N N . ASP A 1 87 ? 15.178 2.941 -3.895 1.00 93.62 87 ASP A N 1
ATOM 614 C CA . ASP A 1 87 ? 14.332 3.754 -3.028 1.00 93.62 87 ASP A CA 1
ATOM 615 C C . ASP A 1 87 ? 13.452 4.643 -3.921 1.00 93.62 87 ASP A C 1
ATOM 617 O O . ASP A 1 87 ? 13.902 5.091 -4.976 1.00 93.62 87 ASP A O 1
ATOM 621 N N . LEU A 1 88 ? 12.204 4.896 -3.529 1.00 93.44 88 LEU A N 1
ATOM 622 C CA . LEU A 1 88 ? 11.215 5.592 -4.357 1.00 93.44 88 LEU A CA 1
ATOM 623 C C . LEU A 1 88 ? 10.697 6.864 -3.687 1.00 93.44 88 LEU A C 1
ATOM 625 O O . LEU A 1 88 ? 10.600 6.926 -2.467 1.00 93.44 88 LEU A O 1
ATOM 629 N N . GLU A 1 89 ? 10.300 7.844 -4.493 1.00 93.31 89 GLU A N 1
ATOM 630 C CA . GLU A 1 89 ? 9.492 9.008 -4.109 1.00 93.31 89 GLU A CA 1
ATOM 631 C C . GLU A 1 89 ? 8.299 9.057 -5.052 1.00 93.31 89 GLU A C 1
ATOM 633 O O . GLU A 1 89 ? 8.464 9.109 -6.272 1.00 93.31 89 GLU A O 1
ATOM 638 N N . LEU A 1 90 ? 7.110 9.039 -4.467 1.00 92.44 90 LEU A N 1
ATOM 639 C CA . LEU A 1 90 ? 5.829 9.222 -5.120 1.00 92.44 90 LEU A CA 1
ATOM 640 C C . LEU A 1 90 ? 5.317 10.609 -4.722 1.00 92.44 90 LEU A C 1
ATOM 642 O O . LEU A 1 90 ? 4.883 10.814 -3.592 1.00 92.44 90 LEU A O 1
ATOM 646 N N . ASP A 1 91 ? 5.388 11.570 -5.640 1.00 91.75 91 ASP A N 1
ATOM 647 C CA . ASP A 1 91 ? 4.806 12.908 -5.486 1.00 91.75 91 ASP A CA 1
ATOM 648 C C . ASP A 1 91 ? 3.591 12.986 -6.420 1.00 91.75 91 ASP A C 1
ATOM 650 O O . ASP A 1 91 ? 3.660 13.511 -7.533 1.00 91.75 91 ASP A O 1
ATOM 654 N N . ALA A 1 92 ? 2.490 12.354 -5.998 1.00 90.62 92 ALA A N 1
ATOM 655 C CA . ALA A 1 92 ? 1.262 12.263 -6.785 1.00 90.62 92 ALA A CA 1
ATOM 656 C C . ALA A 1 92 ? 0.628 13.629 -7.107 1.00 90.62 92 ALA A C 1
ATOM 658 O O . ALA A 1 92 ? 0.215 13.799 -8.256 1.00 90.62 92 ALA A O 1
ATOM 659 N N . PRO A 1 93 ? 0.619 14.632 -6.198 1.00 87.69 93 PRO A N 1
ATOM 660 C CA . PRO A 1 93 ? 0.180 15.986 -6.543 1.00 87.69 93 PRO A CA 1
ATOM 661 C C . PRO A 1 93 ? 0.953 16.593 -7.722 1.00 87.69 93 PRO A C 1
ATOM 663 O O . PRO A 1 93 ? 0.381 17.331 -8.521 1.00 87.69 93 PRO A O 1
ATOM 666 N N . LYS A 1 94 ? 2.242 16.254 -7.866 1.00 89.69 94 LYS A N 1
ATOM 667 C CA . LYS A 1 94 ? 3.090 16.668 -8.998 1.00 89.69 94 LYS A CA 1
ATOM 668 C C . LYS A 1 94 ? 3.202 15.613 -10.100 1.00 89.69 94 LYS A C 1
ATOM 670 O O . LYS A 1 94 ? 4.021 15.781 -10.998 1.00 89.69 94 LYS A O 1
ATOM 675 N N . GLN A 1 95 ? 2.426 14.531 -10.017 1.00 90.44 95 GLN A N 1
ATOM 676 C CA . GLN A 1 95 ? 2.446 13.390 -10.937 1.00 90.44 95 GLN A CA 1
ATOM 677 C C . GLN A 1 95 ? 3.856 12.851 -11.218 1.00 90.44 95 GLN A C 1
ATOM 679 O O . GLN A 1 95 ? 4.203 12.532 -12.353 1.00 90.44 95 GLN A O 1
ATOM 684 N N . ARG A 1 96 ? 4.690 12.757 -10.178 1.00 89.75 96 ARG A N 1
ATOM 685 C CA . ARG A 1 96 ? 6.104 12.412 -10.327 1.00 89.75 96 ARG A CA 1
ATOM 686 C C . ARG A 1 96 ? 6.475 11.161 -9.545 1.00 89.75 96 ARG A C 1
ATOM 688 O O . ARG A 1 96 ? 6.213 11.060 -8.349 1.00 89.75 96 ARG A O 1
ATOM 695 N N . LEU A 1 97 ? 7.180 10.260 -10.221 1.00 90.50 97 LEU A N 1
ATOM 696 C CA . LEU A 1 97 ? 7.939 9.171 -9.619 1.00 90.50 97 LEU A CA 1
ATOM 697 C C . LEU A 1 97 ? 9.426 9.515 -9.712 1.00 90.50 97 LEU A C 1
ATOM 699 O O . LEU A 1 97 ? 9.911 9.884 -10.779 1.00 90.50 97 LEU A O 1
ATOM 703 N N . ARG A 1 98 ? 10.163 9.363 -8.616 1.00 90.62 98 ARG A N 1
ATOM 704 C CA . ARG A 1 98 ? 11.630 9.362 -8.634 1.00 90.62 98 ARG A CA 1
ATOM 705 C C . ARG A 1 98 ? 12.142 8.067 -8.032 1.00 90.62 98 ARG A C 1
ATOM 707 O O . ARG A 1 98 ? 11.568 7.562 -7.069 1.00 90.62 98 ARG A O 1
ATOM 714 N N . ALA A 1 99 ? 13.222 7.553 -8.603 1.00 90.69 99 ALA A N 1
ATOM 715 C CA . ALA A 1 99 ? 13.916 6.375 -8.116 1.00 90.69 99 ALA A CA 1
ATOM 716 C C . ALA A 1 99 ? 15.365 6.740 -7.794 1.00 90.69 99 ALA A C 1
ATOM 718 O O . ALA A 1 99 ? 16.042 7.394 -8.585 1.00 90.69 99 ALA A O 1
ATOM 719 N N . TRP A 1 100 ? 15.840 6.292 -6.640 1.00 91.31 100 TRP A N 1
ATOM 720 C CA . TRP A 1 100 ? 17.228 6.411 -6.217 1.00 91.31 100 TRP A CA 1
ATOM 721 C C . TRP A 1 100 ? 17.854 5.028 -6.154 1.00 91.31 100 TRP A C 1
ATOM 723 O O . TRP A 1 100 ? 17.151 4.055 -5.861 1.00 91.31 100 TRP A O 1
ATOM 733 N N . PRO A 1 101 ? 19.178 4.925 -6.351 1.00 91.00 101 PRO A N 1
ATOM 734 C CA . PRO A 1 101 ? 19.909 3.737 -5.951 1.00 91.00 101 PRO A CA 1
ATOM 735 C C . PRO A 1 101 ? 19.523 3.286 -4.537 1.00 91.00 101 PRO A C 1
ATOM 737 O O . PRO A 1 101 ? 19.251 4.093 -3.645 1.00 91.00 101 PRO A O 1
ATOM 740 N N . ARG A 1 102 ? 19.498 1.969 -4.334 1.00 92.06 102 ARG A N 1
ATOM 741 C CA . ARG A 1 102 ? 19.174 1.361 -3.044 1.00 92.06 102 ARG A CA 1
ATOM 742 C C . ARG A 1 102 ? 19.920 2.033 -1.889 1.00 92.06 102 ARG A C 1
ATOM 744 O O . ARG A 1 102 ? 21.148 2.104 -1.901 1.00 92.06 102 ARG A O 1
ATOM 751 N N . ALA A 1 103 ? 19.179 2.410 -0.850 1.00 90.25 103 ALA A N 1
ATOM 752 C CA . ALA A 1 103 ? 19.705 3.040 0.356 1.00 90.25 103 ALA A CA 1
ATOM 753 C C . ALA A 1 103 ? 20.462 4.357 0.107 1.00 90.25 103 ALA A C 1
ATOM 755 O O . ALA A 1 103 ? 21.280 4.742 0.948 1.00 90.25 103 ALA A O 1
ATOM 756 N N . SER A 1 104 ? 20.185 5.067 -0.990 1.00 90.50 104 SER A N 1
ATOM 757 C CA . SER A 1 104 ? 20.733 6.399 -1.261 1.00 90.50 104 SER A CA 1
ATOM 758 C C . SER A 1 104 ? 19.689 7.514 -1.176 1.00 90.50 104 SER A C 1
ATOM 760 O O . SER A 1 104 ? 20.003 8.656 -1.508 1.00 90.50 104 SER A O 1
ATOM 762 N N . LEU A 1 105 ? 18.463 7.214 -0.734 1.00 88.69 105 LEU A N 1
ATOM 763 C CA . LEU A 1 105 ? 17.464 8.241 -0.454 1.00 88.69 105 LEU A CA 1
ATOM 764 C C . LEU A 1 105 ? 17.988 9.218 0.626 1.00 88.69 105 LEU A C 1
ATOM 766 O O . LEU A 1 105 ? 18.503 8.760 1.657 1.00 88.69 105 LEU A O 1
ATOM 770 N N . PRO A 1 106 ? 17.878 10.543 0.438 1.00 84.31 106 PRO A N 1
ATOM 771 C CA . PRO A 1 106 ? 18.265 11.511 1.463 1.00 84.31 106 PRO A CA 1
ATOM 772 C C . PRO A 1 106 ? 17.407 11.350 2.730 1.00 84.31 106 PRO A C 1
ATOM 774 O O . PRO A 1 106 ? 16.179 11.341 2.649 1.00 84.31 106 PRO A O 1
ATOM 777 N N . ASP A 1 107 ? 18.043 11.212 3.902 1.00 73.62 107 ASP A N 1
ATOM 778 C CA . ASP A 1 107 ? 17.339 11.047 5.192 1.00 73.62 107 ASP A CA 1
ATOM 779 C C . ASP A 1 107 ? 16.585 12.318 5.630 1.00 73.62 107 ASP A C 1
ATOM 781 O O . ASP A 1 107 ? 15.612 12.237 6.380 1.00 73.62 107 ASP A O 1
ATOM 785 N N . SER A 1 108 ? 17.022 13.478 5.146 1.00 67.69 108 SER A N 1
ATOM 786 C CA . SER A 1 108 ? 16.419 14.797 5.336 1.00 67.69 108 SER A CA 1
ATOM 787 C C . SER A 1 108 ? 16.555 15.594 4.037 1.00 67.69 108 SER A C 1
ATOM 789 O O . SER A 1 108 ? 17.355 15.230 3.173 1.00 67.69 108 SER A O 1
ATOM 791 N N . GLY A 1 109 ? 15.775 16.668 3.874 1.00 60.78 109 GLY A N 1
ATOM 792 C CA . GLY A 1 109 ? 15.950 17.637 2.789 1.00 60.78 109 GLY A CA 1
ATOM 793 C C . GLY A 1 109 ? 17.302 18.344 2.882 1.00 60.78 109 GLY A C 1
ATOM 794 O O . GLY A 1 109 ? 17.374 19.491 3.311 1.00 60.78 109 GLY A O 1
ATOM 795 N N . SER A 1 110 ? 18.388 17.651 2.533 1.00 45.53 110 SER A N 1
ATOM 796 C CA . SER A 1 110 ? 19.778 18.102 2.678 1.00 45.53 110 SER A CA 1
ATOM 797 C C . SER A 1 110 ? 20.084 19.394 1.925 1.00 45.53 110 SER A C 1
ATOM 799 O O . SER A 1 110 ? 21.073 20.055 2.229 1.00 45.53 110 SER A O 1
ATOM 801 N N . ASP A 1 111 ? 19.204 19.789 1.007 1.00 47.81 111 ASP A N 1
ATOM 802 C CA . ASP A 1 111 ? 19.406 20.932 0.124 1.00 47.81 111 ASP A CA 1
ATOM 803 C C . ASP A 1 111 ? 18.617 22.174 0.576 1.00 47.81 111 ASP A C 1
ATOM 805 O O . ASP A 1 111 ? 18.451 23.118 -0.195 1.00 47.81 111 ASP A O 1
ATOM 809 N N . GLY A 1 112 ? 18.081 22.186 1.808 1.00 49.31 112 GLY A N 1
ATOM 810 C CA . GLY A 1 112 ? 17.399 23.347 2.410 1.00 49.31 112 GLY A CA 1
ATOM 811 C C . GLY A 1 112 ? 16.114 23.804 1.699 1.00 49.31 112 GLY A C 1
ATOM 812 O O . GLY A 1 112 ? 15.484 24.766 2.128 1.00 49.31 112 GLY A O 1
ATOM 813 N N . SER A 1 113 ? 15.728 23.113 0.626 1.00 56.28 113 SER A N 1
ATOM 814 C CA . SER A 1 113 ? 14.587 23.392 -0.254 1.00 56.28 113 SER A CA 1
ATOM 815 C C . SER A 1 113 ? 13.554 22.260 -0.272 1.00 56.28 113 SER A C 1
ATOM 817 O O . SER A 1 113 ? 12.477 22.408 -0.846 1.00 56.28 113 SER A O 1
ATOM 819 N N . ASP A 1 114 ? 13.864 21.136 0.373 1.00 64.12 114 ASP A N 1
ATOM 820 C CA . ASP A 1 114 ? 12.993 19.971 0.478 1.00 64.12 114 ASP A CA 1
ATOM 821 C C . ASP A 1 114 ? 12.326 20.010 1.859 1.00 64.12 114 ASP A C 1
ATOM 823 O O . ASP A 1 114 ? 13.036 19.967 2.861 1.00 64.12 114 ASP A O 1
ATOM 827 N N . GLY A 1 115 ? 10.997 20.168 1.901 1.00 69.81 115 GLY A N 1
ATOM 828 C CA . GLY A 1 115 ? 10.194 20.458 3.105 1.00 69.81 115 GLY A CA 1
ATOM 829 C C . GLY A 1 115 ? 10.302 19.469 4.283 1.00 69.81 115 GLY A C 1
ATOM 830 O O . GLY A 1 115 ? 11.205 18.639 4.356 1.00 69.81 115 GLY A O 1
ATOM 831 N N . ASP A 1 116 ? 9.367 19.555 5.240 1.00 84.75 116 ASP A N 1
ATOM 832 C CA . ASP A 1 116 ? 9.385 18.763 6.488 1.00 84.75 116 ASP A CA 1
ATOM 833 C C . ASP A 1 116 ? 9.051 17.280 6.228 1.00 84.75 116 ASP A C 1
ATOM 835 O O . ASP A 1 116 ? 7.921 16.822 6.416 1.00 84.75 116 ASP A O 1
ATOM 839 N N . TRP A 1 117 ? 10.040 16.524 5.742 1.00 88.44 117 TRP A N 1
ATOM 840 C CA . TRP A 1 117 ? 9.960 15.077 5.561 1.00 88.44 117 TRP A CA 1
ATOM 841 C C . TRP A 1 117 ? 10.023 14.355 6.910 1.00 88.44 117 TRP A C 1
ATOM 843 O O . TRP A 1 117 ? 11.023 14.409 7.628 1.00 88.44 117 TRP A O 1
ATOM 853 N N . ARG A 1 118 ? 8.977 13.590 7.227 1.00 88.31 118 ARG A N 1
ATOM 854 C CA . ARG A 1 118 ? 8.842 12.837 8.478 1.00 88.31 118 ARG A CA 1
ATOM 855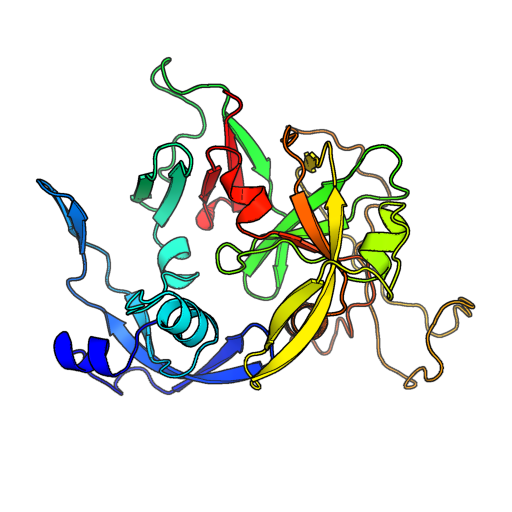 C C . ARG A 1 118 ? 8.986 11.342 8.249 1.00 88.31 118 ARG A C 1
ATOM 857 O O . ARG A 1 118 ? 8.128 10.727 7.625 1.00 88.31 118 ARG A O 1
ATOM 864 N N . ALA A 1 119 ? 10.051 10.761 8.796 1.00 89.69 119 ALA A N 1
ATOM 865 C CA . ALA A 1 119 ? 10.385 9.347 8.634 1.00 89.69 119 ALA A CA 1
ATOM 866 C C . ALA A 1 119 ? 9.576 8.435 9.574 1.00 89.69 119 ALA A C 1
ATOM 868 O O . ALA A 1 119 ? 9.818 8.430 10.777 1.00 89.69 119 ALA A O 1
ATOM 869 N N . LEU A 1 120 ? 8.674 7.612 9.049 1.00 89.62 120 LEU A N 1
ATOM 870 C CA . LEU A 1 120 ? 8.024 6.524 9.774 1.00 89.62 120 LEU A CA 1
ATOM 871 C C . LEU A 1 120 ? 8.828 5.221 9.642 1.00 89.62 120 LEU A C 1
ATOM 873 O O . LEU A 1 120 ? 9.126 4.762 8.538 1.00 89.62 120 LEU A O 1
ATOM 877 N N . GLU A 1 121 ? 9.154 4.600 10.775 1.00 88.81 121 GLU A N 1
ATOM 878 C CA . GLU A 1 121 ? 9.728 3.252 10.808 1.00 88.81 121 GLU A CA 1
ATOM 879 C C . GLU A 1 121 ? 8.620 2.222 10.562 1.00 88.81 121 GLU A C 1
ATOM 881 O O . GLU A 1 121 ? 7.644 2.151 11.323 1.00 88.81 121 GLU A O 1
ATOM 886 N N . ALA A 1 122 ? 8.777 1.437 9.495 1.00 88.06 122 ALA A N 1
ATOM 887 C CA . ALA A 1 122 ? 7.854 0.367 9.167 1.00 88.06 122 ALA A CA 1
ATOM 888 C C . ALA A 1 122 ? 8.097 -0.856 10.051 1.00 88.06 122 ALA A C 1
ATOM 890 O O . ALA A 1 122 ? 9.232 -1.259 10.311 1.00 88.06 122 ALA A O 1
ATOM 891 N N . LEU A 1 123 ? 7.008 -1.508 10.431 1.00 85.75 123 LEU A N 1
ATOM 892 C CA . LEU A 1 123 ? 7.032 -2.859 10.956 1.00 85.75 123 LEU A CA 1
ATOM 893 C C . LEU A 1 123 ? 7.369 -3.829 9.827 1.00 85.75 123 LEU A C 1
ATOM 895 O O . LEU A 1 123 ? 6.624 -3.934 8.852 1.00 85.75 123 LEU A O 1
ATOM 899 N N . GLY A 1 124 ? 8.466 -4.566 9.977 1.00 82.44 124 GLY A N 1
ATOM 900 C CA . GLY A 1 124 ? 8.765 -5.697 9.106 1.00 82.44 124 GLY A CA 1
ATOM 901 C C . GLY A 1 124 ? 7.762 -6.827 9.331 1.00 82.44 124 GLY A C 1
ATOM 902 O O . GLY A 1 124 ? 7.595 -7.297 10.456 1.00 82.44 124 GLY A O 1
ATOM 903 N N . MET A 1 125 ? 7.112 -7.264 8.259 1.00 79.50 125 MET A N 1
ATOM 904 C CA . MET A 1 125 ? 6.066 -8.283 8.274 1.00 79.50 125 MET A CA 1
ATOM 905 C C . MET A 1 125 ? 6.475 -9.508 7.432 1.00 79.50 125 MET A C 1
ATOM 907 O O . MET A 1 125 ? 7.386 -9.405 6.598 1.00 79.50 125 MET A O 1
ATOM 911 N N . PRO A 1 126 ? 5.835 -10.683 7.620 1.00 75.12 126 PRO A N 1
ATOM 912 C CA . PRO A 1 126 ? 6.036 -11.837 6.744 1.00 75.12 126 PRO A CA 1
ATOM 913 C C . PRO A 1 126 ? 5.892 -11.462 5.263 1.00 75.12 126 PRO A C 1
ATOM 915 O O . PRO A 1 126 ? 5.160 -10.540 4.913 1.00 75.12 126 PRO A O 1
ATOM 918 N N . GLY A 1 127 ? 6.639 -12.135 4.385 1.00 74.31 127 GLY A N 1
ATOM 919 C CA . GLY A 1 127 ? 6.612 -11.828 2.950 1.00 74.31 127 GLY A CA 1
ATOM 920 C C . GLY A 1 127 ? 7.259 -10.490 2.562 1.00 74.31 127 GLY A C 1
ATOM 921 O O . GLY A 1 127 ? 7.020 -10.017 1.458 1.00 74.31 127 GLY A O 1
ATOM 922 N N . ARG A 1 128 ? 8.090 -9.888 3.435 1.00 80.62 128 ARG A N 1
ATOM 923 C CA . ARG A 1 128 ? 8.720 -8.558 3.245 1.00 80.62 128 ARG A CA 1
ATOM 924 C C . ARG A 1 128 ? 7.721 -7.401 3.165 1.00 80.62 128 ARG A C 1
ATOM 926 O O . ARG A 1 128 ? 8.061 -6.324 2.681 1.00 80.62 128 ARG A O 1
ATOM 933 N N . LEU A 1 129 ? 6.508 -7.615 3.661 1.00 83.88 129 LEU A N 1
ATOM 934 C CA . LEU A 1 129 ? 5.514 -6.559 3.765 1.00 83.88 129 LEU A CA 1
ATOM 935 C C . LEU A 1 129 ? 5.977 -5.503 4.777 1.00 83.88 129 LEU A C 1
ATOM 937 O O . LEU A 1 129 ? 6.759 -5.782 5.693 1.00 83.88 129 LEU A O 1
ATOM 941 N N . GLN A 1 130 ? 5.464 -4.290 4.612 1.00 88.31 130 GLN A N 1
ATOM 942 C CA . GLN A 1 130 ? 5.703 -3.185 5.530 1.00 88.31 130 GLN A CA 1
ATOM 943 C C . GLN A 1 130 ? 4.398 -2.778 6.201 1.00 88.31 130 GLN A C 1
ATOM 945 O O . GLN A 1 130 ? 3.393 -2.558 5.530 1.00 88.31 130 GLN A O 1
ATOM 950 N N . GLY A 1 131 ? 4.423 -2.699 7.529 1.00 89.81 131 GLY A N 1
ATOM 951 C CA . GLY A 1 131 ? 3.294 -2.271 8.343 1.00 89.81 131 GLY A CA 1
ATOM 952 C C . GLY A 1 131 ? 3.506 -0.887 8.952 1.00 89.81 131 GLY A C 1
ATOM 953 O O . GLY A 1 131 ? 4.602 -0.558 9.401 1.00 89.81 131 GLY A O 1
ATOM 954 N N . LEU A 1 132 ? 2.445 -0.095 9.035 1.00 91.94 132 LEU A N 1
ATOM 955 C CA . LEU A 1 132 ? 2.373 1.139 9.821 1.00 91.94 132 LEU A CA 1
ATOM 956 C C . LEU A 1 132 ? 1.228 1.042 10.828 1.00 91.94 132 LEU A C 1
ATOM 958 O O . LEU A 1 132 ? 0.341 0.205 10.685 1.00 91.94 132 LEU A O 1
ATOM 962 N N . LEU A 1 133 ? 1.232 1.887 11.858 1.00 92.12 133 LEU A N 1
ATOM 963 C CA . LEU A 1 133 ? 0.079 2.004 12.750 1.00 92.12 133 LEU A CA 1
ATOM 964 C C . LEU A 1 133 ? -0.865 3.079 12.229 1.00 92.12 133 LEU A C 1
ATOM 966 O O . LEU A 1 133 ? -0.460 4.232 12.102 1.00 92.12 133 LEU A O 1
ATOM 970 N N . LEU A 1 134 ? -2.117 2.703 12.004 1.00 93.88 134 LEU A N 1
ATOM 971 C CA . LEU A 1 134 ? -3.222 3.581 11.658 1.00 93.88 134 LEU A CA 1
ATOM 972 C C . LEU A 1 134 ? -4.065 3.876 12.902 1.00 93.88 134 LEU A C 1
ATOM 974 O O . LEU A 1 134 ? -4.474 2.966 13.625 1.00 93.88 134 LEU A O 1
ATOM 978 N N . THR A 1 135 ? -4.357 5.153 13.135 1.00 93.38 135 THR A N 1
ATOM 979 C CA . THR A 1 135 ? -5.277 5.617 14.183 1.00 93.38 135 THR A CA 1
ATOM 980 C C . THR A 1 135 ? -6.217 6.693 13.657 1.00 93.38 135 THR A C 1
ATOM 982 O O . THR A 1 135 ? -5.874 7.428 12.732 1.00 93.38 135 THR A O 1
ATOM 985 N N . VAL A 1 136 ? -7.362 6.844 14.322 1.00 93.62 136 VAL A N 1
ATOM 986 C CA . VAL A 1 136 ? -8.299 7.965 14.147 1.00 93.62 136 VAL A CA 1
ATOM 987 C C . VAL A 1 136 ? -8.662 8.543 15.521 1.00 93.62 136 VAL A C 1
ATOM 989 O O . VAL A 1 136 ? -8.509 7.842 16.529 1.00 93.62 136 VAL A O 1
ATOM 992 N N . PRO A 1 137 ? -9.135 9.799 15.618 1.00 92.38 137 PRO A N 1
ATOM 993 C CA . PRO A 1 137 ? -9.577 10.360 16.891 1.00 92.38 137 PRO A CA 1
ATOM 994 C C . PRO A 1 137 ? -10.633 9.477 17.573 1.00 92.38 137 PRO A C 1
ATOM 996 O O . PRO A 1 137 ? -11.664 9.163 16.986 1.00 92.38 137 PRO A O 1
ATOM 999 N N . GLY A 1 138 ? -10.378 9.091 18.825 1.00 90.38 138 GLY A N 1
ATOM 1000 C CA . GLY A 1 138 ? -11.304 8.274 19.617 1.00 90.38 138 GLY A CA 1
ATOM 1001 C C . GLY A 1 138 ? -11.232 6.761 19.378 1.00 90.38 138 GLY A C 1
ATOM 1002 O O . GLY A 1 138 ? -12.056 6.046 19.944 1.00 90.38 138 GLY A O 1
ATOM 1003 N N . CYS A 1 139 ? -10.268 6.255 18.596 1.00 92.38 139 CYS A N 1
ATOM 1004 C CA . CYS A 1 139 ? -10.070 4.810 18.453 1.00 92.38 139 CYS A CA 1
ATOM 1005 C C . CYS A 1 139 ? -9.734 4.136 19.798 1.00 92.38 139 CYS A C 1
ATOM 1007 O O . CYS A 1 139 ? -9.059 4.716 20.651 1.00 92.38 139 CYS A O 1
ATOM 1009 N N . LEU A 1 140 ? -10.161 2.884 19.959 1.00 89.44 140 LEU A N 1
ATOM 1010 C CA . LEU A 1 140 ? -9.869 2.045 21.123 1.00 89.44 140 LEU A CA 1
ATOM 1011 C C . LEU A 1 140 ? -8.403 1.591 21.140 1.00 89.44 140 LEU A C 1
ATOM 1013 O O . LEU A 1 140 ? -7.775 1.567 22.197 1.00 89.44 140 LEU A O 1
ATOM 1017 N N . GLU A 1 141 ? -7.855 1.254 19.971 1.00 87.44 141 GLU A N 1
ATOM 1018 C CA . GLU A 1 141 ? -6.453 0.879 19.780 1.00 87.44 141 GLU A CA 1
ATOM 1019 C C . GLU A 1 141 ? -5.981 1.168 18.339 1.00 87.44 141 GLU A C 1
ATOM 1021 O O . GLU A 1 141 ? -6.814 1.267 17.432 1.00 87.44 141 GLU A O 1
ATOM 1026 N N . PRO A 1 142 ? -4.661 1.317 18.102 1.00 89.31 142 PRO A N 1
ATOM 1027 C CA . PRO A 1 142 ? -4.108 1.421 16.755 1.00 89.31 142 PRO A CA 1
ATOM 1028 C C . PRO A 1 142 ? -4.280 0.134 15.944 1.00 89.31 142 PRO A C 1
ATOM 1030 O O . PRO A 1 142 ? -4.120 -0.967 16.469 1.00 89.31 142 PRO A O 1
ATOM 1033 N N . VAL A 1 143 ? -4.506 0.282 14.640 1.00 91.25 143 VAL A N 1
ATOM 1034 C CA . VAL A 1 143 ? -4.616 -0.819 13.674 1.00 91.25 143 VAL A CA 1
ATOM 1035 C C . VAL A 1 143 ? -3.311 -0.958 12.901 1.00 91.25 143 VAL A C 1
ATOM 1037 O O . VAL A 1 143 ? -2.733 0.042 12.488 1.00 91.25 143 VAL A O 1
ATOM 1040 N N . VAL A 1 144 ? -2.843 -2.184 12.660 1.00 91.06 144 VAL A N 1
ATOM 1041 C CA . VAL A 1 144 ? -1.719 -2.395 11.735 1.00 91.06 144 VAL A CA 1
ATOM 1042 C C . VAL A 1 144 ? -2.227 -2.274 10.304 1.00 91.06 144 VAL A C 1
ATOM 1044 O O . VAL A 1 144 ? -3.076 -3.050 9.878 1.00 91.06 144 VAL A O 1
ATOM 1047 N N . GLY A 1 145 ? -1.708 -1.300 9.566 1.00 93.12 145 GLY A N 1
ATOM 1048 C CA . GLY A 1 145 ? -1.953 -1.117 8.145 1.00 93.12 145 GLY A CA 1
ATOM 1049 C C . GLY A 1 145 ? -0.793 -1.634 7.309 1.00 93.12 145 GLY A C 1
ATOM 1050 O O . GLY A 1 145 ? 0.332 -1.164 7.463 1.00 93.12 145 GLY A O 1
ATOM 1051 N N . LEU A 1 146 ? -1.064 -2.590 6.426 1.00 92.50 146 LEU A N 1
ATOM 1052 C CA . LEU A 1 146 ? -0.125 -3.090 5.427 1.00 92.50 146 LEU A CA 1
ATOM 1053 C C . LEU A 1 146 ? -0.037 -2.082 4.283 1.00 92.50 146 LEU A C 1
ATOM 1055 O O . LEU A 1 146 ? -1.056 -1.744 3.693 1.00 92.50 146 LEU A O 1
ATOM 1059 N N . VAL A 1 147 ? 1.161 -1.601 3.968 1.00 92.50 147 VAL A N 1
ATOM 1060 C CA . VAL A 1 147 ? 1.365 -0.672 2.851 1.00 92.50 147 VAL A CA 1
ATOM 1061 C C . VAL A 1 147 ? 1.238 -1.434 1.534 1.00 92.50 147 VAL A C 1
ATOM 1063 O O . VAL A 1 147 ? 2.058 -2.310 1.257 1.00 92.50 147 VAL A O 1
ATOM 1066 N N . ASP A 1 148 ? 0.243 -1.078 0.721 1.00 91.50 148 ASP A N 1
ATOM 1067 C CA . ASP A 1 148 ? 0.010 -1.676 -0.592 1.00 91.50 148 ASP A CA 1
ATOM 1068 C C . ASP A 1 148 ? -0.198 -0.593 -1.655 1.00 91.50 148 ASP A C 1
ATOM 1070 O O . ASP A 1 148 ? -1.291 -0.071 -1.872 1.00 91.50 148 ASP A O 1
ATOM 1074 N N . THR A 1 149 ? 0.881 -0.273 -2.367 1.00 87.75 149 THR A N 1
ATOM 1075 C CA . THR A 1 149 ? 0.851 0.688 -3.475 1.00 87.75 149 THR A CA 1
ATOM 1076 C C . THR A 1 149 ? 0.124 0.157 -4.713 1.00 87.75 149 THR A C 1
ATOM 1078 O O . THR A 1 149 ? -0.086 0.923 -5.650 1.00 87.75 149 THR A O 1
ATOM 1081 N N . GLY A 1 150 ? -0.268 -1.121 -4.749 1.00 86.38 150 GLY A N 1
ATOM 1082 C CA . GLY A 1 150 ? -1.075 -1.725 -5.810 1.00 86.38 150 GLY A CA 1
ATOM 1083 C C . GLY A 1 150 ? -2.587 -1.661 -5.564 1.00 86.38 150 GLY A C 1
ATOM 1084 O O . GLY A 1 150 ? -3.357 -1.940 -6.489 1.00 86.38 150 GLY A O 1
ATOM 1085 N N . ALA A 1 151 ? -3.018 -1.291 -4.355 1.00 87.94 151 ALA A N 1
ATOM 1086 C CA . ALA A 1 151 ? -4.422 -1.132 -3.999 1.00 87.94 151 ALA A CA 1
ATOM 1087 C C . ALA A 1 151 ? -4.886 0.310 -4.231 1.00 87.94 151 ALA A C 1
ATOM 1089 O O . ALA A 1 151 ? -4.295 1.252 -3.711 1.00 87.94 151 ALA A O 1
ATOM 1090 N N . SER A 1 152 ? -5.975 0.509 -4.977 1.00 88.94 152 SER A N 1
ATOM 1091 C CA . SER A 1 152 ? -6.519 1.857 -5.201 1.00 88.94 152 SER A CA 1
ATOM 1092 C C . SER A 1 152 ? -7.204 2.437 -3.963 1.00 88.94 152 SER A C 1
ATOM 1094 O O . SER A 1 152 ? -7.222 3.650 -3.805 1.00 88.94 152 SER A O 1
ATOM 1096 N N . HIS A 1 153 ? -7.796 1.584 -3.122 1.00 93.69 153 HIS A N 1
ATOM 1097 C CA . HIS A 1 153 ? -8.544 1.986 -1.929 1.00 93.69 153 HIS A CA 1
ATOM 1098 C C . HIS A 1 153 ? -7.954 1.338 -0.683 1.00 93.69 153 HIS A C 1
ATOM 1100 O O . HIS A 1 153 ? -7.497 0.192 -0.719 1.00 93.69 153 HIS A O 1
ATOM 1106 N N . THR A 1 154 ? -8.048 2.051 0.428 1.00 96.25 154 THR A N 1
ATOM 1107 C CA . THR A 1 154 ? -7.748 1.542 1.754 1.00 96.25 154 THR A CA 1
ATOM 1108 C C . THR A 1 154 ? -8.887 0.630 2.206 1.00 96.25 154 THR A C 1
ATOM 1110 O O . THR A 1 154 ? -10.067 0.958 2.068 1.00 96.25 154 THR A O 1
ATOM 1113 N N . VAL A 1 155 ? -8.544 -0.538 2.749 1.00 96.00 155 VAL A N 1
ATOM 1114 C CA . VAL A 1 155 ? -9.515 -1.546 3.198 1.00 96.00 155 VAL A CA 1
ATOM 1115 C C . VAL A 1 155 ? -9.268 -1.892 4.657 1.00 96.00 155 VAL A C 1
ATOM 1117 O O . VAL A 1 155 ? -8.139 -2.161 5.055 1.00 96.00 155 VAL A O 1
ATOM 1120 N N . LEU A 1 156 ? -10.327 -1.922 5.459 1.00 95.94 156 LEU A N 1
ATOM 1121 C CA . LEU A 1 156 ? -10.302 -2.332 6.859 1.00 95.94 156 LEU A CA 1
ATOM 1122 C C . LEU A 1 156 ? -11.045 -3.654 7.020 1.00 95.94 156 LEU A C 1
ATOM 1124 O O . LEU A 1 156 ? -12.174 -3.785 6.543 1.00 95.94 156 LEU A O 1
ATOM 1128 N N . ASN A 1 157 ? -10.475 -4.599 7.769 1.00 94.12 157 ASN A N 1
ATOM 1129 C CA . ASN A 1 157 ? -11.274 -5.731 8.231 1.00 94.12 157 ASN A CA 1
ATOM 1130 C C . ASN A 1 157 ? -12.323 -5.269 9.262 1.00 94.12 157 ASN A C 1
ATOM 1132 O O . ASN A 1 157 ? -12.247 -4.167 9.822 1.00 94.12 157 ASN A O 1
ATOM 1136 N N . ARG A 1 158 ? -13.336 -6.099 9.533 1.00 93.56 158 ARG A N 1
ATOM 1137 C CA . ARG A 1 158 ? -14.438 -5.689 10.431 1.00 93.56 158 ARG A CA 1
ATOM 1138 C C . ARG A 1 158 ? -13.960 -5.372 11.847 1.00 93.56 158 ARG A C 1
ATOM 1140 O O . ARG A 1 158 ? -14.494 -4.479 12.501 1.00 93.56 158 ARG A O 1
ATOM 1147 N N . GLN A 1 159 ? -12.937 -6.082 12.312 1.00 92.38 159 GLN A N 1
ATOM 1148 C CA . GLN A 1 159 ? -12.345 -5.854 13.624 1.00 92.38 159 GLN A CA 1
ATOM 1149 C C . GLN A 1 159 ? -11.587 -4.523 13.688 1.00 92.38 159 GLN A C 1
ATOM 1151 O O . GLN A 1 159 ? -11.742 -3.801 14.667 1.00 92.38 159 GLN A O 1
ATOM 1156 N N . ALA A 1 160 ? -10.841 -4.158 12.640 1.00 94.75 160 ALA A N 1
ATOM 1157 C CA . ALA A 1 160 ? -10.212 -2.848 12.494 1.00 94.75 160 ALA A CA 1
ATOM 1158 C C . ALA A 1 160 ? -11.261 -1.736 12.532 1.00 94.75 160 ALA A C 1
ATOM 1160 O O . ALA A 1 160 ? -11.104 -0.773 13.276 1.00 94.75 160 ALA A O 1
ATOM 1161 N N . ALA A 1 161 ? -12.369 -1.896 11.803 1.00 95.94 161 ALA A N 1
ATOM 1162 C CA . ALA A 1 161 ? -13.463 -0.932 11.838 1.00 95.94 161 ALA A CA 1
ATOM 1163 C C . ALA A 1 161 ? -14.026 -0.754 13.259 1.00 95.94 161 ALA A C 1
ATOM 1165 O O . ALA A 1 161 ? -14.184 0.375 13.724 1.00 95.94 161 ALA A O 1
ATOM 1166 N N . TYR A 1 162 ? -14.252 -1.856 13.981 1.00 94.56 162 TYR A N 1
ATOM 1167 C CA . TYR A 1 162 ? -14.719 -1.821 15.367 1.00 94.56 162 TYR A CA 1
ATOM 1168 C C . TYR A 1 162 ? -13.745 -1.082 16.297 1.00 94.56 162 TYR A C 1
ATOM 1170 O O . TYR A 1 162 ? -14.163 -0.189 17.034 1.00 94.56 162 TYR A O 1
ATOM 1178 N N . VAL A 1 163 ? -12.448 -1.407 16.258 1.00 93.12 163 VAL A N 1
ATOM 1179 C CA . VAL A 1 163 ? -11.464 -0.781 17.162 1.00 93.12 163 VAL A CA 1
ATOM 1180 C C . VAL A 1 163 ? -11.165 0.671 16.802 1.00 93.12 163 VAL A C 1
ATOM 1182 O O . VAL A 1 163 ? -10.820 1.457 17.680 1.00 93.12 163 VAL A O 1
ATOM 1185 N N . LEU A 1 164 ? -11.375 1.069 15.548 1.00 93.88 164 LEU A N 1
ATOM 1186 C CA . LEU A 1 164 ? -11.350 2.471 15.127 1.00 93.88 164 LEU A CA 1
ATOM 1187 C C . LEU A 1 164 ? -12.639 3.226 15.499 1.00 93.88 164 LEU A C 1
ATOM 1189 O O . LEU A 1 164 ? -12.753 4.413 15.208 1.00 93.88 164 LEU A O 1
ATOM 1193 N N . GLY A 1 165 ? -13.598 2.570 16.164 1.00 94.31 165 GLY A N 1
ATOM 1194 C CA . GLY A 1 165 ? -14.847 3.181 16.619 1.00 94.31 165 GLY A CA 1
ATOM 1195 C C . GLY A 1 165 ? -15.868 3.411 15.503 1.00 94.31 165 GLY A C 1
ATOM 1196 O O . GLY A 1 165 ? -16.790 4.212 15.667 1.00 94.31 165 GLY A O 1
ATOM 1197 N N . LEU A 1 166 ? -15.718 2.733 14.363 1.00 93.69 166 LEU A N 1
ATOM 1198 C CA . LEU A 1 166 ? -16.575 2.922 13.199 1.00 93.69 166 LEU A CA 1
ATOM 1199 C C . LEU A 1 166 ? -17.873 2.133 13.343 1.00 93.69 166 LEU A C 1
ATOM 1201 O O . LEU A 1 166 ? -17.891 0.967 13.740 1.00 93.69 166 LEU A O 1
ATOM 1205 N N . ARG A 1 167 ? -18.980 2.770 12.961 1.00 90.38 167 ARG A N 1
ATOM 1206 C CA . ARG A 1 167 ? -20.274 2.104 12.815 1.00 90.38 167 ARG A CA 1
ATOM 1207 C C . ARG A 1 167 ? -20.442 1.695 11.364 1.00 90.38 167 ARG A C 1
ATOM 1209 O O . ARG A 1 167 ? -20.560 2.548 10.491 1.00 90.38 167 ARG A O 1
ATOM 1216 N N . VAL A 1 168 ? -20.433 0.391 11.127 1.00 87.38 168 VAL A N 1
ATOM 1217 C CA . VAL A 1 168 ? -20.568 -0.173 9.787 1.00 87.38 168 VAL A CA 1
ATOM 1218 C C . VAL A 1 168 ? -22.043 -0.434 9.523 1.00 87.38 168 VAL A C 1
ATOM 1220 O O . VAL A 1 168 ? -22.644 -1.298 10.160 1.00 87.38 168 VAL A O 1
ATOM 1223 N N . ASP A 1 169 ? -22.619 0.312 8.586 1.00 86.12 169 ASP A N 1
ATOM 1224 C CA . ASP A 1 169 ? -23.917 -0.023 8.015 1.00 86.12 169 ASP A CA 1
ATOM 1225 C C . ASP A 1 169 ? -23.704 -0.907 6.782 1.00 86.12 169 ASP A C 1
ATOM 1227 O O . ASP A 1 169 ? -23.192 -0.461 5.755 1.00 86.12 169 ASP A O 1
ATOM 1231 N N . MET A 1 170 ? -24.086 -2.180 6.882 1.00 80.19 170 MET A N 1
ATOM 1232 C CA . MET A 1 170 ? -23.986 -3.119 5.758 1.00 80.19 170 MET A CA 1
ATOM 1233 C C . MET A 1 170 ? -24.981 -2.792 4.630 1.00 80.19 170 MET A C 1
ATOM 1235 O O . MET A 1 170 ? -24.822 -3.299 3.521 1.00 80.19 170 MET A O 1
ATOM 1239 N N . GLY A 1 171 ? -25.991 -1.958 4.904 1.00 76.44 171 GLY A N 1
ATOM 1240 C CA . GLY A 1 171 ? -26.934 -1.420 3.927 1.00 76.44 171 GLY A CA 1
ATOM 1241 C C . GLY A 1 171 ? -26.474 -0.121 3.263 1.00 76.44 171 GLY A C 1
ATOM 1242 O O . GLY A 1 171 ? -27.264 0.479 2.539 1.00 76.44 171 GLY A O 1
ATOM 1243 N N . ALA A 1 172 ? -25.233 0.323 3.496 1.00 81.19 172 ALA A N 1
ATOM 1244 C CA . ALA A 1 172 ? -24.724 1.562 2.921 1.00 81.19 172 ALA A CA 1
ATOM 1245 C C . ALA A 1 172 ? -24.848 1.582 1.387 1.00 81.19 172 ALA A C 1
ATOM 1247 O O . ALA A 1 172 ? -24.495 0.624 0.694 1.00 81.19 172 ALA A O 1
ATOM 1248 N N . GLU A 1 173 ? -25.313 2.716 0.859 1.00 84.06 173 GLU A N 1
ATOM 1249 C CA . GLU A 1 173 ? -25.494 2.920 -0.584 1.00 84.06 173 GLU A CA 1
ATOM 1250 C C . GLU A 1 173 ? -24.156 2.950 -1.337 1.00 84.06 173 GLU A C 1
ATOM 1252 O O . GLU A 1 173 ? -24.069 2.517 -2.485 1.00 84.06 173 GLU A O 1
ATOM 1257 N N . ARG A 1 174 ? -23.095 3.444 -0.686 1.00 93.19 174 ARG A N 1
ATOM 1258 C CA . ARG A 1 174 ? -21.753 3.537 -1.267 1.00 93.19 174 ARG A CA 1
ATOM 1259 C C . ARG A 1 174 ? -20.978 2.254 -1.003 1.00 93.19 174 ARG A C 1
ATOM 1261 O O . ARG A 1 174 ? -20.794 1.863 0.149 1.00 93.19 174 ARG A O 1
ATOM 1268 N N . LYS A 1 175 ? -20.470 1.639 -2.069 1.00 92.50 175 LYS A N 1
ATOM 1269 C CA . LYS A 1 175 ? -19.666 0.418 -2.003 1.00 92.50 175 LYS A CA 1
ATOM 1270 C C . LYS A 1 175 ? -18.449 0.507 -2.910 1.00 92.50 175 LYS A C 1
ATOM 1272 O O . LYS A 1 175 ? -18.494 1.158 -3.950 1.00 92.50 175 LYS A O 1
ATOM 1277 N N . VAL A 1 176 ? -17.398 -0.208 -2.537 1.00 90.88 176 VAL A N 1
ATOM 1278 C CA . VAL A 1 176 ? -16.248 -0.502 -3.391 1.00 90.88 176 VAL A CA 1
ATOM 1279 C C . VAL A 1 176 ? -16.226 -1.992 -3.701 1.00 90.88 176 VAL A C 1
ATOM 1281 O O . VAL A 1 176 ? -16.616 -2.823 -2.878 1.00 90.88 176 VAL A O 1
ATOM 1284 N N . ARG A 1 177 ? -15.782 -2.329 -4.909 1.00 87.44 177 ARG A N 1
ATOM 1285 C CA . ARG A 1 177 ? -15.569 -3.709 -5.338 1.00 87.44 177 ARG A CA 1
ATOM 1286 C C . ARG A 1 177 ? -14.093 -4.047 -5.172 1.00 87.44 177 ARG A C 1
ATOM 1288 O O . ARG A 1 177 ? -13.248 -3.450 -5.831 1.00 87.44 177 ARG A O 1
ATOM 1295 N N . GLY A 1 178 ? -13.794 -5.005 -4.307 1.00 82.06 178 GLY A N 1
ATOM 1296 C CA . GLY A 1 178 ? -12.524 -5.719 -4.318 1.00 82.06 178 GLY A CA 1
ATOM 1297 C C . GLY A 1 178 ? -12.626 -6.881 -5.298 1.00 82.06 178 GLY A C 1
ATOM 1298 O O . GLY A 1 178 ? -13.588 -7.644 -5.243 1.00 82.06 178 GLY A O 1
ATOM 1299 N N . ILE A 1 179 ? -11.660 -7.007 -6.201 1.00 75.31 179 ILE A N 1
ATOM 1300 C CA . ILE A 1 179 ? -11.559 -8.164 -7.092 1.00 75.31 179 ILE A CA 1
ATOM 1301 C C . ILE A 1 179 ? -10.398 -9.014 -6.599 1.00 75.31 179 ILE A C 1
ATOM 1303 O O . ILE A 1 179 ? -9.254 -8.556 -6.560 1.00 75.31 179 ILE A O 1
ATOM 1307 N N . GLY A 1 180 ? -10.711 -10.239 -6.197 1.00 65.12 180 GLY A N 1
ATOM 1308 C CA . GLY A 1 180 ? -9.720 -11.245 -5.874 1.00 65.12 180 GLY A CA 1
ATOM 1309 C C . GLY A 1 180 ? -9.010 -11.794 -7.112 1.00 65.12 180 GLY A C 1
ATOM 1310 O O . GLY A 1 180 ? -9.515 -11.690 -8.225 1.00 65.12 180 GLY A O 1
ATOM 1311 N N . LEU A 1 181 ? -7.844 -12.419 -6.943 1.00 57.50 181 LEU A N 1
ATOM 1312 C CA . LEU A 1 181 ? -7.142 -13.147 -8.015 1.00 57.50 181 LEU A CA 1
ATOM 1313 C C . LEU A 1 181 ? -7.889 -14.411 -8.464 1.00 57.50 181 LEU A C 1
ATOM 1315 O O . LEU A 1 181 ? -7.700 -14.852 -9.593 1.00 57.50 181 LEU A O 1
ATOM 1319 N N . ASP A 1 182 ? -8.760 -14.981 -7.626 1.00 61.19 182 ASP A N 1
ATOM 1320 C CA . ASP A 1 182 ? -9.721 -16.021 -8.027 1.00 61.19 182 ASP A CA 1
ATOM 1321 C C . ASP A 1 182 ? -10.909 -15.448 -8.829 1.00 61.19 182 ASP A C 1
ATOM 1323 O O . ASP A 1 182 ? -11.851 -16.167 -9.161 1.00 61.19 182 ASP A O 1
ATOM 1327 N N . ASN A 1 183 ? -10.860 -14.151 -9.157 1.00 68.31 183 ASN A N 1
ATOM 1328 C CA . ASN A 1 183 ? -11.932 -13.356 -9.752 1.00 68.31 183 ASN A CA 1
ATOM 1329 C C . ASN A 1 183 ? -13.204 -13.302 -8.896 1.00 68.31 183 ASN A C 1
ATOM 1331 O O . ASN A 1 183 ? -14.255 -12.876 -9.386 1.00 68.31 183 ASN A O 1
ATOM 1335 N N . SER A 1 184 ? -13.130 -13.690 -7.617 1.00 75.06 184 SER A N 1
ATOM 1336 C CA . SER A 1 184 ? -14.214 -13.414 -6.686 1.00 75.06 184 SER A CA 1
ATOM 1337 C C . SER A 1 184 ? -14.344 -11.906 -6.512 1.00 75.06 184 SER A C 1
ATOM 1339 O O . SER A 1 184 ? -13.368 -11.160 -6.407 1.00 75.06 184 SER A O 1
ATOM 1341 N N . VAL A 1 185 ? -15.584 -11.438 -6.533 1.00 83.00 185 VAL A N 1
ATOM 1342 C CA . VAL A 1 185 ? -15.898 -10.031 -6.317 1.00 83.00 185 VAL A CA 1
ATOM 1343 C C . VAL A 1 185 ? -16.414 -9.907 -4.896 1.00 83.00 185 VAL A C 1
ATOM 1345 O O . VAL A 1 185 ? -17.442 -10.490 -4.553 1.00 83.00 185 VAL A O 1
ATOM 1348 N N . LEU A 1 186 ? -15.709 -9.131 -4.081 1.00 87.25 186 LEU A N 1
ATOM 1349 C CA . LEU A 1 186 ? -16.161 -8.737 -2.759 1.00 87.25 186 LEU A CA 1
ATOM 1350 C C . LEU A 1 186 ? -16.684 -7.306 -2.822 1.00 87.25 186 LEU A C 1
ATOM 1352 O O . LEU A 1 186 ? -15.940 -6.374 -3.124 1.00 87.25 186 LEU A O 1
ATOM 1356 N N . GLU A 1 187 ? -17.958 -7.117 -2.505 1.00 91.38 187 GLU A N 1
ATOM 1357 C CA . GLU A 1 187 ? -18.500 -5.783 -2.270 1.00 91.38 187 GLU A CA 1
ATOM 1358 C C . GLU A 1 187 ? -18.304 -5.379 -0.812 1.00 91.38 187 GLU A C 1
ATOM 1360 O O . GLU A 1 187 ? -18.672 -6.115 0.106 1.00 91.38 187 GLU A O 1
ATOM 1365 N N . MET A 1 188 ? -17.758 -4.187 -0.604 1.00 94.06 188 MET A N 1
ATOM 1366 C CA . MET A 1 188 ? -17.481 -3.640 0.719 1.00 94.06 188 MET A CA 1
ATOM 1367 C C . MET A 1 188 ? -18.154 -2.274 0.856 1.00 94.06 188 MET A C 1
ATOM 1369 O O . MET A 1 188 ? -17.974 -1.441 -0.036 1.00 94.06 188 MET A O 1
ATOM 1373 N N . PRO A 1 189 ? -18.920 -2.005 1.930 1.00 95.75 189 PRO A N 1
ATOM 1374 C CA . PRO A 1 189 ? -19.428 -0.664 2.187 1.00 95.75 189 PRO A CA 1
ATOM 1375 C C . PRO A 1 189 ? -18.264 0.319 2.348 1.00 95.75 189 PRO A C 1
ATOM 1377 O O . PRO A 1 189 ? -17.249 -0.010 2.969 1.00 95.75 189 PRO A O 1
ATOM 1380 N N . LEU A 1 190 ? -18.422 1.516 1.783 1.00 96.12 190 LEU A N 1
ATOM 1381 C CA . LEU A 1 190 ? -17.461 2.608 1.916 1.00 96.12 190 LEU A CA 1
ATOM 1382 C C . LEU A 1 190 ? -17.842 3.511 3.084 1.00 96.12 190 LEU A C 1
ATOM 1384 O O . LEU A 1 190 ? -18.973 3.995 3.163 1.00 96.12 190 LEU A O 1
ATOM 1388 N N . LEU A 1 191 ? -16.874 3.781 3.955 1.00 95.50 191 LEU A N 1
ATOM 1389 C CA . LEU A 1 191 ? -16.989 4.762 5.028 1.00 95.50 191 LEU A CA 1
ATOM 1390 C C . LEU A 1 191 ? -15.951 5.861 4.835 1.00 95.50 191 LEU A C 1
ATOM 1392 O O . LEU A 1 191 ? -14.796 5.580 4.542 1.00 95.50 191 LEU A O 1
ATOM 1396 N N . SER A 1 192 ? -16.355 7.110 5.042 1.00 95.56 192 SER A N 1
ATOM 1397 C CA . SER A 1 192 ? -15.437 8.243 4.968 1.00 95.56 192 SER A CA 1
ATOM 1398 C C . SER A 1 192 ? -14.776 8.468 6.326 1.00 95.56 192 SER A C 1
ATOM 1400 O O . SER A 1 192 ? -15.464 8.649 7.335 1.00 95.56 192 SER A O 1
ATOM 1402 N N . LEU A 1 193 ? -13.447 8.439 6.361 1.00 95.19 193 LEU A N 1
ATOM 1403 C CA . LEU A 1 193 ? -12.638 8.656 7.555 1.00 95.19 193 LEU A CA 1
ATOM 1404 C C . LEU A 1 193 ? -11.864 9.958 7.450 1.00 95.19 193 LEU A C 1
ATOM 1406 O O . LEU A 1 193 ? -11.194 10.204 6.457 1.00 95.19 193 LEU A O 1
ATOM 1410 N N . MET A 1 194 ? -11.906 10.759 8.511 1.00 94.44 194 MET A N 1
ATOM 1411 C CA . MET A 1 194 ? -11.164 12.015 8.612 1.00 94.44 194 MET A CA 1
ATOM 1412 C C . MET A 1 194 ? -10.081 11.924 9.680 1.00 94.44 194 MET A C 1
ATOM 1414 O O . MET A 1 194 ? -10.210 11.169 10.647 1.00 94.44 194 MET A O 1
ATOM 1418 N N . ASN A 1 195 ? -9.053 12.766 9.545 1.00 92.62 195 ASN A N 1
ATOM 1419 C CA . ASN A 1 195 ? -7.947 12.868 10.497 1.00 92.62 195 ASN A CA 1
ATOM 1420 C C . ASN A 1 195 ? -7.230 11.527 10.710 1.00 92.62 195 ASN A C 1
ATOM 1422 O O . ASN A 1 195 ? -6.807 11.205 11.828 1.00 92.62 195 ASN A O 1
ATOM 1426 N N . ILE A 1 196 ? -7.111 10.733 9.640 1.00 95.00 196 ILE A N 1
ATOM 1427 C CA . ILE A 1 196 ? -6.316 9.510 9.677 1.00 95.00 196 ILE A CA 1
ATOM 1428 C C . ILE A 1 196 ? -4.894 9.897 10.043 1.00 95.00 196 ILE A C 1
ATOM 1430 O O . ILE A 1 196 ? -4.335 10.879 9.558 1.00 95.00 196 ILE A O 1
ATOM 1434 N N . THR A 1 197 ? -4.320 9.113 10.937 1.00 94.56 197 THR A N 1
ATOM 1435 C CA . THR A 1 197 ? -2.966 9.304 11.406 1.00 94.56 197 THR A CA 1
ATOM 1436 C C . THR A 1 197 ? -2.188 8.014 11.225 1.00 94.56 197 THR A C 1
ATOM 1438 O O . THR A 1 197 ? -2.594 6.971 11.736 1.00 94.56 197 THR A O 1
ATOM 1441 N N . LEU A 1 198 ? -1.056 8.107 10.525 1.00 93.69 198 LEU A N 1
ATOM 1442 C CA . LEU A 1 198 ? -0.070 7.042 10.426 1.00 93.69 198 LEU A CA 1
ATOM 1443 C C . LEU A 1 198 ? 1.104 7.321 11.363 1.00 93.69 198 LEU A C 1
ATOM 1445 O O . LEU A 1 198 ? 1.602 8.446 11.467 1.00 93.69 198 LEU A O 1
ATOM 1449 N N . SER A 1 199 ? 1.559 6.276 12.043 1.00 90.75 199 SER A N 1
ATOM 1450 C CA . SER A 1 199 ? 2.705 6.334 12.944 1.00 90.75 199 SER A CA 1
ATOM 1451 C C . SER A 1 199 ? 3.586 5.093 12.829 1.00 90.75 199 SER A C 1
ATOM 1453 O O . SER A 1 199 ? 3.187 4.055 12.295 1.00 90.75 199 SER A O 1
ATOM 1455 N N . SER A 1 200 ? 4.822 5.227 13.311 1.00 88.56 200 SER A N 1
ATOM 1456 C CA . SER A 1 200 ? 5.807 4.143 13.287 1.00 88.56 200 SER A CA 1
ATOM 1457 C C . SER A 1 200 ? 5.359 2.950 14.130 1.00 88.56 200 SER A C 1
ATOM 1459 O O . SER A 1 200 ? 4.847 3.116 15.239 1.00 88.56 200 SER A O 1
ATOM 1461 N N . ALA A 1 201 ? 5.650 1.746 13.647 1.00 74.69 201 ALA A N 1
ATOM 1462 C CA . ALA A 1 201 ? 5.400 0.496 14.351 1.00 74.69 201 ALA A CA 1
ATOM 1463 C C . ALA A 1 201 ? 6.743 -0.175 14.675 1.00 74.69 201 ALA A C 1
ATOM 1465 O O . ALA A 1 201 ? 7.319 -0.868 13.845 1.00 74.69 201 ALA A O 1
ATOM 1466 N N . ARG A 1 202 ? 7.276 0.040 15.885 1.00 66.12 202 ARG A N 1
ATOM 1467 C CA . ARG A 1 202 ? 8.617 -0.473 16.231 1.00 66.12 202 ARG A CA 1
ATOM 1468 C C . ARG A 1 202 ? 8.635 -1.960 16.548 1.00 66.12 202 ARG A C 1
ATOM 1470 O O . ARG A 1 202 ? 9.611 -2.631 16.246 1.00 66.12 202 ARG A O 1
ATOM 1477 N N . HIS A 1 203 ? 7.602 -2.445 17.227 1.00 63.56 203 HIS A N 1
ATOM 1478 C CA . HIS A 1 203 ? 7.530 -3.823 17.692 1.00 63.56 203 HIS A CA 1
ATOM 1479 C C . HIS A 1 203 ? 6.083 -4.292 17.686 1.00 63.56 203 HIS A C 1
ATOM 1481 O O . HIS A 1 203 ? 5.183 -3.571 18.118 1.00 63.56 203 HIS A O 1
ATOM 1487 N N . VAL A 1 204 ? 5.895 -5.531 17.253 1.00 61.81 204 VAL A N 1
ATOM 1488 C CA . VAL A 1 204 ? 4.663 -6.282 17.433 1.00 61.81 204 VAL A CA 1
ATOM 1489 C C . VAL A 1 204 ? 4.961 -7.467 18.323 1.00 61.81 204 VAL A C 1
ATOM 1491 O O . VAL A 1 204 ? 5.873 -8.245 18.048 1.00 61.81 204 VAL A O 1
ATOM 1494 N N . THR A 1 205 ? 4.149 -7.636 19.360 1.00 61.56 205 THR A N 1
ATOM 1495 C CA . THR A 1 205 ? 4.144 -8.876 20.127 1.00 61.56 205 THR A CA 1
ATOM 1496 C C . THR A 1 205 ? 3.112 -9.816 19.523 1.00 61.56 205 THR A C 1
ATOM 1498 O O . THR A 1 205 ? 1.914 -9.540 19.575 1.00 61.56 205 THR A O 1
ATOM 1501 N N . ILE A 1 206 ? 3.577 -10.941 18.985 1.00 61.41 206 ILE A N 1
ATOM 1502 C CA . ILE A 1 206 ? 2.727 -12.063 18.583 1.00 61.41 206 ILE A CA 1
ATOM 1503 C C . ILE A 1 206 ? 2.343 -12.806 19.861 1.00 61.41 206 ILE A C 1
ATOM 1505 O O . ILE A 1 206 ? 3.199 -13.366 20.546 1.00 61.41 206 ILE A O 1
ATOM 1509 N N . THR A 1 207 ? 1.060 -12.784 20.215 1.00 63.94 207 THR A N 1
ATOM 1510 C CA . THR A 1 207 ? 0.554 -13.549 21.362 1.00 63.94 207 THR A CA 1
ATOM 1511 C C . THR A 1 207 ? -0.238 -14.742 20.842 1.00 63.94 207 THR A C 1
ATOM 1513 O O . THR A 1 207 ? -1.271 -14.512 20.214 1.00 63.94 207 THR A O 1
ATOM 1516 N N . PRO A 1 208 ? 0.198 -15.991 21.092 1.00 61.31 208 PRO A N 1
ATOM 1517 C CA . PRO A 1 208 ? -0.606 -17.160 20.771 1.00 61.31 208 PRO A CA 1
ATOM 1518 C C . PRO A 1 208 ? -1.928 -17.099 21.533 1.00 61.31 208 PRO A C 1
ATOM 1520 O O . PRO A 1 208 ? -1.941 -16.859 22.748 1.00 61.31 208 PRO A O 1
ATOM 1523 N N . ARG A 1 209 ? -3.041 -17.350 20.849 1.00 60.41 209 ARG A N 1
ATOM 1524 C CA . ARG A 1 209 ? -4.336 -17.502 21.507 1.00 60.41 209 ARG A CA 1
ATOM 1525 C C . ARG A 1 209 ? -4.284 -18.700 22.451 1.00 60.41 209 ARG A C 1
ATOM 1527 O O . ARG A 1 209 ? -4.016 -19.828 22.039 1.00 60.41 209 ARG A O 1
ATOM 1534 N N . LYS A 1 210 ? -4.515 -18.454 23.745 1.00 63.16 210 LYS A N 1
ATOM 1535 C CA . LYS A 1 210 ? -4.626 -19.528 24.737 1.00 63.16 210 LYS A CA 1
ATOM 1536 C C . LYS A 1 210 ? -5.874 -20.347 24.410 1.00 63.16 210 LYS A C 1
ATOM 1538 O O . LYS A 1 210 ? -6.987 -19.828 24.491 1.00 63.16 210 LYS A O 1
ATOM 1543 N N . SER A 1 211 ? -5.685 -21.617 24.063 1.00 56.03 211 SER A N 1
ATOM 1544 C CA . SER A 1 211 ? -6.757 -22.608 23.969 1.00 56.03 211 SER A CA 1
ATOM 1545 C C . SER A 1 211 ? -7.525 -22.624 25.297 1.00 56.03 211 SER A C 1
ATOM 1547 O O . SER A 1 211 ? -6.971 -23.029 26.318 1.00 56.03 211 SER A O 1
ATOM 1549 N N . GLY A 1 212 ? -8.755 -22.102 25.305 1.00 59.41 212 GLY A N 1
ATOM 1550 C CA . GLY A 1 212 ? -9.607 -22.019 26.499 1.00 59.41 212 GLY A CA 1
ATOM 1551 C C . GLY A 1 212 ? -10.016 -20.609 26.942 1.00 59.41 212 GLY A C 1
ATOM 1552 O O . GLY A 1 212 ? -10.807 -20.493 27.873 1.00 59.41 212 GLY A O 1
ATOM 1553 N N . ALA A 1 213 ? -9.541 -19.538 26.293 1.00 57.41 213 ALA A N 1
ATOM 1554 C CA . ALA A 1 213 ? -10.128 -18.212 26.493 1.00 57.41 213 ALA A CA 1
ATOM 1555 C C . ALA A 1 213 ? -11.496 -18.157 25.792 1.00 57.41 213 ALA A C 1
ATOM 1557 O O . ALA A 1 213 ? -11.583 -18.008 24.571 1.00 57.41 213 ALA A O 1
ATOM 1558 N N . SER A 1 214 ? -12.563 -18.343 26.568 1.00 54.41 214 SER A N 1
ATOM 1559 C CA . SER A 1 214 ? -13.954 -18.212 26.139 1.00 54.41 214 SER A CA 1
ATOM 1560 C C . SER A 1 214 ? -14.307 -16.738 25.909 1.00 54.41 214 SER A C 1
ATOM 1562 O O . SER A 1 214 ? -15.095 -16.159 26.655 1.00 54.41 214 SER A O 1
ATOM 1564 N N . ASP A 1 215 ? -13.699 -16.104 24.910 1.00 52.09 215 ASP A N 1
ATOM 1565 C CA . ASP A 1 215 ? -14.170 -14.801 24.451 1.00 52.09 215 ASP A CA 1
ATOM 1566 C C . ASP A 1 215 ? -15.464 -15.016 23.664 1.00 52.09 215 ASP A C 1
ATOM 1568 O O . ASP A 1 215 ? -15.486 -15.641 22.601 1.00 52.09 215 ASP A O 1
ATOM 1572 N N . ALA A 1 216 ? -16.560 -14.501 24.222 1.00 51.81 216 ALA A N 1
ATOM 1573 C CA . ALA A 1 216 ? -17.932 -14.638 23.732 1.00 51.81 216 ALA A CA 1
ATOM 1574 C C . ALA A 1 216 ? -18.201 -13.960 22.367 1.00 51.81 216 ALA A C 1
ATOM 1576 O O . ALA A 1 216 ? -19.352 -13.855 21.951 1.00 51.81 216 ALA A O 1
ATOM 1577 N N . SER A 1 217 ? -17.162 -13.490 21.672 1.00 46.09 217 SER A N 1
ATOM 1578 C CA . SER A 1 217 ? -17.243 -12.797 20.382 1.00 46.09 217 SER A CA 1
ATOM 1579 C C . SER A 1 217 ? -16.710 -13.606 19.193 1.00 46.09 217 SER A C 1
ATOM 1581 O O . SER A 1 217 ? -16.744 -13.112 18.068 1.00 46.09 217 SER A O 1
ATOM 1583 N N . ALA A 1 218 ? -16.230 -14.838 19.392 1.00 46.41 218 ALA A N 1
ATOM 1584 C CA . ALA A 1 218 ? -15.673 -15.636 18.303 1.00 46.41 218 ALA A CA 1
ATOM 1585 C C . ALA A 1 218 ? -16.747 -16.475 17.589 1.00 46.41 218 ALA A C 1
ATOM 1587 O O . ALA A 1 218 ? -17.511 -17.212 18.209 1.00 46.41 218 ALA A O 1
ATOM 1588 N N . SER A 1 219 ? -16.770 -16.353 16.262 1.00 45.47 219 SER A N 1
ATOM 1589 C CA . SER A 1 219 ? -17.636 -17.065 15.321 1.00 45.47 219 SER A CA 1
ATOM 1590 C C . SER A 1 219 ? -17.752 -18.572 15.589 1.00 45.47 219 SER A C 1
ATOM 1592 O O . SER A 1 219 ? -16.790 -19.222 15.993 1.00 45.47 219 SER A O 1
ATOM 1594 N N . ALA A 1 220 ? -18.925 -19.118 15.270 1.00 40.78 220 ALA A N 1
ATOM 1595 C CA . ALA A 1 220 ? -19.500 -20.389 15.710 1.00 40.78 220 ALA A CA 1
ATOM 1596 C C . ALA A 1 220 ? -18.794 -21.715 15.326 1.00 40.78 220 ALA A C 1
ATOM 1598 O O . ALA A 1 220 ? -19.466 -22.736 15.294 1.00 40.78 220 ALA A O 1
ATOM 1599 N N . ASN A 1 221 ? -17.486 -21.753 15.061 1.00 46.94 221 ASN A N 1
ATOM 1600 C CA . ASN A 1 221 ? -16.731 -23.005 14.908 1.00 46.94 221 ASN A CA 1
ATOM 1601 C C . ASN A 1 221 ? -15.236 -22.778 15.206 1.00 46.94 221 ASN A C 1
ATOM 1603 O O . ASN A 1 221 ? -14.467 -22.515 14.279 1.00 46.94 221 ASN A O 1
ATOM 1607 N N . PRO A 1 222 ? -14.780 -22.872 16.468 1.00 48.81 222 PRO A N 1
ATOM 1608 C CA . PRO A 1 222 ? -13.361 -23.062 16.727 1.00 48.81 222 PRO A CA 1
ATOM 1609 C C . PRO A 1 222 ? -12.966 -24.421 16.142 1.00 48.81 222 PRO A C 1
ATOM 1611 O O . PRO A 1 222 ? -13.365 -25.468 16.644 1.00 48.81 222 PRO A O 1
ATOM 1614 N N . VAL A 1 223 ? -12.212 -24.412 15.044 1.00 53.69 223 VAL A N 1
ATOM 1615 C CA . VAL A 1 223 ? -11.523 -25.618 14.583 1.00 53.69 223 VAL A CA 1
ATOM 1616 C C . VAL A 1 223 ? -10.474 -25.933 15.646 1.00 53.69 223 VAL A C 1
ATOM 1618 O O . VAL A 1 223 ? -9.473 -25.223 15.768 1.00 53.69 223 VAL A O 1
ATOM 1621 N N . ASP A 1 224 ? -10.762 -26.940 16.467 1.00 53.41 224 ASP A N 1
ATOM 1622 C CA . ASP A 1 224 ? -9.933 -27.340 17.601 1.00 53.41 224 ASP A CA 1
ATOM 1623 C C . ASP A 1 224 ? -8.467 -27.516 17.163 1.00 53.41 224 ASP A C 1
ATOM 1625 O O . ASP A 1 224 ? -8.163 -28.245 16.218 1.00 53.41 224 ASP A O 1
ATOM 1629 N N . GLY A 1 225 ? -7.550 -26.812 17.835 1.00 58.34 225 GLY A N 1
ATOM 1630 C CA . GLY A 1 225 ? -6.102 -26.954 17.640 1.00 58.34 225 GLY A CA 1
ATOM 1631 C C . GLY A 1 225 ? -5.405 -25.923 16.744 1.00 58.34 225 GLY A C 1
ATOM 1632 O O . GLY A 1 225 ? -4.172 -25.926 16.704 1.00 58.34 225 GLY A O 1
ATOM 1633 N N . ARG A 1 226 ? -6.115 -25.004 16.072 1.00 59.66 226 ARG A N 1
ATOM 1634 C CA . ARG A 1 226 ? -5.438 -23.911 15.349 1.00 59.66 226 ARG A CA 1
ATOM 1635 C C . ARG A 1 226 ? -4.941 -22.832 16.312 1.00 59.66 226 ARG A C 1
ATOM 1637 O O . ARG A 1 226 ? -5.705 -22.278 17.100 1.00 59.66 226 ARG A O 1
ATOM 1644 N N . ARG A 1 227 ? -3.641 -22.527 16.245 1.00 61.62 227 ARG A N 1
ATOM 1645 C CA . ARG A 1 227 ? -3.075 -21.331 16.885 1.00 61.62 227 ARG A CA 1
ATOM 1646 C C . ARG A 1 227 ? -3.623 -20.115 16.145 1.00 61.62 227 ARG A C 1
ATOM 1648 O O . ARG A 1 227 ? -3.760 -20.172 14.928 1.00 61.62 227 ARG A O 1
ATOM 1655 N N . SER A 1 228 ? -3.929 -19.044 16.863 1.00 64.88 228 SER A N 1
ATOM 1656 C CA . SER A 1 228 ? -4.128 -17.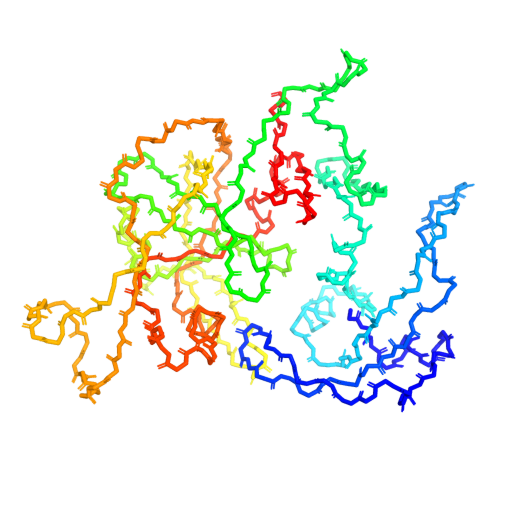738 16.246 1.00 64.88 228 SER A CA 1
ATOM 1657 C C . SER A 1 228 ? -3.253 -16.697 16.912 1.00 64.88 228 SER A C 1
ATOM 1659 O O . SER A 1 228 ? -2.753 -16.907 18.028 1.00 64.88 228 SER A O 1
ATOM 1661 N N . TRP A 1 229 ? -3.026 -15.599 16.205 1.00 64.19 229 TRP A N 1
ATOM 1662 C CA . TRP A 1 229 ? -2.178 -14.525 16.678 1.00 64.19 229 TRP A CA 1
ATOM 1663 C C . TRP A 1 229 ? -2.717 -13.154 16.284 1.00 64.19 229 TRP A C 1
ATOM 1665 O O . TRP A 1 229 ? -3.362 -12.974 15.252 1.00 64.19 229 TRP A O 1
ATOM 1675 N N . ARG A 1 230 ? -2.389 -12.166 17.120 1.00 70.69 230 ARG A N 1
ATOM 1676 C CA . ARG A 1 230 ? -2.792 -10.770 16.954 1.00 70.69 230 ARG A CA 1
ATOM 1677 C C . ARG A 1 230 ? -1.622 -9.820 17.156 1.00 70.69 230 ARG A C 1
ATOM 1679 O O . ARG A 1 230 ? -0.671 -10.135 17.877 1.00 70.69 230 ARG A O 1
ATOM 1686 N N . PHE A 1 231 ? -1.751 -8.622 16.598 1.00 69.81 231 PHE A N 1
ATOM 1687 C CA . PHE A 1 231 ? -0.886 -7.495 16.917 1.00 69.81 231 PHE A CA 1
ATOM 1688 C C . PHE A 1 231 ? -1.220 -6.965 18.314 1.00 69.81 231 PHE A C 1
ATOM 1690 O O . PHE A 1 231 ? -2.244 -6.324 18.514 1.00 69.81 231 PHE A O 1
ATOM 1697 N N . CYS A 1 232 ? -0.366 -7.228 19.300 1.00 60.25 232 CYS A N 1
ATOM 1698 C CA . CYS A 1 232 ? -0.475 -6.596 20.613 1.00 60.25 232 CYS A CA 1
ATOM 1699 C C . CYS A 1 232 ? 0.416 -5.350 20.654 1.00 60.25 232 CYS A C 1
ATOM 1701 O O . CYS A 1 232 ? 1.630 -5.474 20.826 1.00 60.25 232 CYS A O 1
ATOM 1703 N N . ASN A 1 233 ? -0.169 -4.154 20.561 1.00 57.09 233 ASN A N 1
ATOM 1704 C CA . ASN A 1 233 ? 0.539 -2.912 20.878 1.00 57.09 233 ASN A CA 1
ATOM 1705 C C . ASN A 1 233 ? 0.326 -2.547 22.358 1.00 57.09 233 ASN A C 1
ATOM 1707 O O . ASN A 1 233 ? -0.285 -1.542 22.704 1.00 57.09 233 ASN A O 1
ATOM 1711 N N . THR A 1 234 ? 0.782 -3.410 23.267 1.00 47.25 234 THR A N 1
ATOM 1712 C CA . THR A 1 234 ? 0.444 -3.338 24.702 1.00 47.25 234 THR A CA 1
ATOM 1713 C C . THR A 1 234 ? 1.197 -2.257 25.485 1.00 47.25 234 THR A C 1
ATOM 1715 O O . THR A 1 234 ? 1.273 -2.339 26.709 1.00 47.25 234 THR A O 1
ATOM 1718 N N . GLY A 1 235 ? 1.772 -1.239 24.836 1.00 46.19 235 GLY A N 1
ATOM 1719 C CA . GLY A 1 235 ? 2.443 -0.181 25.598 1.00 46.19 235 GLY A CA 1
ATOM 1720 C C . GLY A 1 235 ? 3.313 0.815 24.845 1.00 46.19 235 GLY A C 1
ATOM 1721 O O . GLY A 1 235 ? 3.902 1.680 25.501 1.00 46.19 235 GLY A O 1
ATOM 1722 N N . ALA A 1 236 ? 3.419 0.765 23.513 1.00 47.59 236 ALA A N 1
ATOM 1723 C CA . ALA A 1 236 ? 4.083 1.858 22.819 1.00 47.59 236 ALA A CA 1
ATOM 1724 C C . ALA A 1 236 ? 3.145 3.070 22.851 1.00 47.59 236 ALA A C 1
ATOM 1726 O O . ALA A 1 236 ? 2.214 3.174 22.056 1.00 47.59 236 ALA A O 1
ATOM 1727 N N . ARG A 1 237 ? 3.391 4.018 23.771 1.00 54.53 237 ARG A N 1
ATOM 1728 C CA . ARG A 1 237 ? 2.954 5.401 23.533 1.00 54.53 237 ARG A CA 1
ATOM 1729 C C . ARG A 1 237 ? 3.396 5.722 22.112 1.00 54.53 237 ARG A C 1
ATOM 1731 O O . ARG A 1 237 ? 4.586 5.555 21.842 1.00 54.53 237 ARG A O 1
ATOM 1738 N N . ILE A 1 238 ? 2.471 6.138 21.246 1.00 59.75 238 ILE A N 1
ATOM 1739 C CA . ILE A 1 238 ? 2.795 6.667 19.920 1.00 59.75 238 ILE A CA 1
ATOM 1740 C C . ILE A 1 238 ? 3.799 7.798 20.166 1.00 59.75 238 ILE A C 1
ATOM 1742 O O . ILE A 1 238 ? 3.459 8.883 20.629 1.00 59.75 238 ILE A O 1
ATOM 1746 N N . LYS A 1 239 ? 5.077 7.465 20.024 1.00 53.81 239 LYS A N 1
ATOM 1747 C CA . LYS A 1 239 ? 6.231 8.314 20.278 1.00 53.81 239 LYS A CA 1
ATOM 1748 C C . LYS A 1 239 ? 7.016 8.236 18.996 1.00 53.81 239 LYS A C 1
ATOM 1750 O O . LYS A 1 239 ? 7.757 7.284 18.773 1.00 53.81 239 LYS A O 1
ATOM 1755 N N . GLY A 1 240 ? 6.792 9.205 18.137 1.00 59.25 240 GLY A N 1
ATOM 1756 C CA . GLY A 1 240 ? 7.435 9.233 16.846 1.00 59.25 240 GLY A CA 1
ATOM 1757 C C . GLY A 1 240 ? 6.780 10.252 15.937 1.00 59.25 240 GLY A C 1
ATOM 1758 O O . GLY A 1 240 ? 5.744 10.813 16.297 1.00 59.25 240 GLY A O 1
ATOM 1759 N N . PRO A 1 241 ? 7.404 10.501 14.784 1.00 58.75 241 PRO A N 1
ATOM 1760 C CA . PRO A 1 241 ? 6.797 11.278 13.722 1.00 58.75 241 PRO A CA 1
ATOM 1761 C C . PRO A 1 241 ? 5.415 10.721 13.380 1.00 58.75 241 PRO A C 1
ATOM 1763 O O . PRO A 1 241 ? 5.171 9.512 13.419 1.00 58.75 241 PRO A O 1
ATOM 1766 N N . ILE A 1 242 ? 4.516 11.651 13.096 1.00 79.00 242 ILE A N 1
ATOM 1767 C CA . ILE A 1 242 ? 3.115 11.404 12.804 1.00 79.00 242 ILE A CA 1
ATOM 1768 C C . ILE A 1 242 ? 2.843 12.042 11.450 1.00 79.00 242 ILE A C 1
ATOM 1770 O O . ILE A 1 242 ? 3.175 13.217 11.261 1.00 79.00 242 ILE A O 1
ATOM 1774 N N . ALA A 1 243 ? 2.263 11.262 10.541 1.00 84.50 243 ALA A N 1
ATOM 1775 C CA . ALA A 1 243 ? 1.681 11.766 9.309 1.00 84.50 243 ALA A CA 1
ATOM 1776 C C . ALA A 1 243 ? 0.163 11.810 9.499 1.00 84.50 243 ALA A C 1
ATOM 1778 O O . ALA A 1 243 ? -0.481 10.766 9.620 1.00 84.50 243 ALA A O 1
ATOM 1779 N N . THR A 1 244 ? -0.392 13.017 9.588 1.00 89.56 244 THR A N 1
ATOM 1780 C CA . THR A 1 244 ? -1.840 13.237 9.673 1.00 89.56 244 THR A CA 1
ATOM 1781 C C . THR A 1 244 ? -2.352 13.687 8.317 1.00 89.56 244 THR A C 1
ATOM 1783 O O . THR A 1 244 ? -1.830 14.637 7.738 1.00 89.56 244 THR A O 1
ATOM 1786 N N . PHE A 1 245 ? -3.369 12.990 7.834 1.00 90.88 245 PHE A N 1
ATOM 1787 C CA . PHE A 1 245 ? -3.954 13.183 6.520 1.00 90.88 245 PHE A CA 1
ATOM 1788 C C . PHE A 1 245 ? -5.140 14.147 6.649 1.00 90.88 245 PHE A C 1
ATOM 1790 O O . PHE A 1 245 ? -6.055 13.868 7.437 1.00 90.88 245 PHE A O 1
ATOM 1797 N N . PRO A 1 246 ? -5.098 15.309 5.970 1.00 84.94 246 PRO A N 1
ATOM 1798 C CA . PRO A 1 246 ? -6.099 16.357 6.152 1.00 84.94 246 PRO A CA 1
ATOM 1799 C C . PRO A 1 246 ? -7.412 16.040 5.435 1.00 84.94 246 PRO A C 1
ATOM 1801 O O . PRO A 1 246 ? -8.472 16.494 5.867 1.00 84.94 246 PRO A O 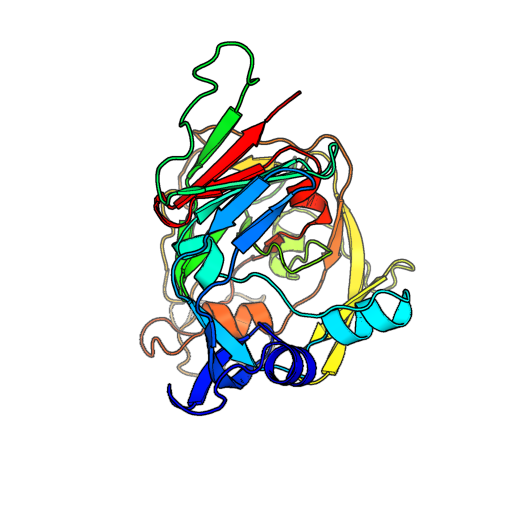1
ATOM 1804 N N . GLU A 1 247 ? -7.348 15.272 4.349 1.00 93.50 247 GLU A N 1
ATOM 1805 C CA . GLU A 1 247 ? -8.512 14.934 3.547 1.00 93.50 247 GLU A CA 1
ATOM 1806 C C . GLU A 1 247 ? -9.179 13.661 4.054 1.00 93.50 247 GLU A C 1
ATOM 1808 O O . GLU A 1 247 ? -8.568 12.792 4.682 1.00 93.50 247 GLU A O 1
ATOM 1813 N N . ALA A 1 248 ? -10.477 13.566 3.786 1.00 95.19 248 ALA A N 1
ATOM 1814 C CA . ALA A 1 248 ? -11.210 12.359 4.093 1.00 95.19 248 ALA A CA 1
ATOM 1815 C C . ALA A 1 248 ? -10.800 11.233 3.132 1.00 95.19 248 ALA A C 1
ATOM 1817 O O . ALA A 1 248 ? -10.627 11.467 1.938 1.00 95.19 248 ALA A O 1
ATOM 1818 N N . VAL A 1 249 ? -10.686 10.010 3.645 1.00 95.69 249 VAL A N 1
ATOM 1819 C CA . VAL A 1 249 ? -10.434 8.800 2.849 1.00 95.69 249 VAL A CA 1
ATOM 1820 C C . VAL A 1 249 ? -11.671 7.924 2.886 1.00 95.69 249 VAL A C 1
ATOM 1822 O O . VAL A 1 249 ? -12.189 7.632 3.965 1.00 95.69 249 VAL A O 1
ATOM 1825 N N . ASP A 1 250 ? -12.134 7.482 1.722 1.00 96.12 250 ASP A N 1
ATOM 1826 C CA . ASP A 1 250 ? -13.198 6.488 1.635 1.00 96.12 250 ASP A CA 1
ATOM 1827 C C . ASP A 1 250 ? -12.611 5.080 1.766 1.00 96.12 250 ASP A C 1
ATOM 1829 O O . ASP A 1 250 ? -12.041 4.535 0.826 1.00 96.12 250 ASP A O 1
ATOM 1833 N N . VAL A 1 251 ? -12.774 4.475 2.941 1.00 96.69 251 VAL A N 1
ATOM 1834 C CA . VAL A 1 251 ? -12.250 3.140 3.237 1.00 96.69 251 VAL A CA 1
ATOM 1835 C C . VAL A 1 251 ? -13.311 2.069 3.017 1.00 96.69 251 VAL A C 1
ATOM 1837 O O . VAL A 1 251 ? -14.453 2.196 3.469 1.00 96.69 251 VAL A O 1
ATOM 1840 N N . GLY A 1 252 ? -12.942 0.987 2.335 1.00 96.31 252 GLY A N 1
ATOM 1841 C CA . GLY A 1 252 ? -13.789 -0.197 2.210 1.00 96.31 252 GLY A CA 1
ATOM 1842 C C . GLY A 1 252 ? -13.760 -1.018 3.496 1.00 96.31 252 GLY A C 1
ATOM 1843 O O . GLY A 1 252 ? -12.688 -1.257 4.046 1.00 96.31 252 GLY A O 1
ATOM 1844 N N . ILE A 1 253 ? -14.913 -1.479 3.983 1.00 96.00 253 ILE A N 1
ATOM 1845 C CA . ILE A 1 253 ? -14.972 -2.367 5.152 1.00 96.00 253 ILE A CA 1
ATOM 1846 C C . ILE A 1 253 ? -15.272 -3.803 4.723 1.00 96.00 253 ILE A C 1
ATOM 1848 O O . ILE A 1 253 ? -16.386 -4.116 4.302 1.00 96.00 253 ILE A O 1
ATOM 1852 N N . GLY A 1 254 ? -14.307 -4.705 4.874 1.00 91.69 254 GLY A N 1
ATOM 1853 C CA . GLY A 1 254 ? -14.481 -6.104 4.507 1.00 91.69 254 GLY A CA 1
ATOM 1854 C C . GLY A 1 254 ? -13.310 -6.994 4.892 1.00 91.69 254 GLY A C 1
ATOM 1855 O O . GLY A 1 254 ? -12.162 -6.563 4.980 1.00 91.69 254 GLY A O 1
ATOM 1856 N N . ASP A 1 255 ? -13.615 -8.269 5.112 1.00 88.12 255 ASP A N 1
ATOM 1857 C CA . ASP A 1 255 ? -12.619 -9.290 5.414 1.00 88.12 255 ASP A CA 1
ATOM 1858 C C . ASP A 1 255 ? -12.095 -9.864 4.089 1.00 88.12 255 ASP A C 1
ATOM 1860 O O . ASP A 1 255 ? -12.642 -10.824 3.546 1.00 88.12 255 ASP A O 1
ATOM 1864 N N . ILE A 1 256 ? -11.068 -9.225 3.524 1.00 84.31 256 ILE A N 1
ATOM 1865 C CA . ILE A 1 256 ? -10.418 -9.703 2.298 1.00 84.31 256 ILE A CA 1
ATOM 1866 C C . ILE A 1 256 ? -9.566 -10.944 2.597 1.00 84.31 256 ILE A C 1
ATOM 1868 O O . ILE A 1 256 ? -8.833 -10.977 3.590 1.00 84.31 256 ILE A O 1
ATOM 1872 N N . GLY A 1 257 ? -9.624 -11.951 1.715 1.00 74.56 257 GLY A N 1
ATOM 1873 C CA . GLY A 1 257 ? -8.838 -13.191 1.845 1.00 74.56 257 GLY A CA 1
ATOM 1874 C C . GLY A 1 257 ? -7.333 -12.933 1.984 1.00 74.56 257 GLY A C 1
ATOM 1875 O O . GLY A 1 257 ? -6.638 -13.662 2.690 1.00 74.56 257 GLY A O 1
ATOM 1876 N N . LEU A 1 258 ? -6.877 -11.807 1.429 1.00 73.00 258 LEU A N 1
ATOM 1877 C CA . LEU A 1 258 ? -5.525 -11.286 1.541 1.00 73.00 258 LEU A CA 1
ATOM 1878 C C . LEU A 1 258 ? -4.978 -11.266 2.969 1.00 73.00 258 LEU A C 1
ATOM 1880 O O . LEU A 1 258 ? -3.842 -11.669 3.208 1.00 73.00 258 LEU A O 1
ATOM 1884 N N . PHE A 1 259 ? -5.778 -10.809 3.933 1.00 76.38 259 PHE A N 1
ATOM 1885 C CA . PHE A 1 259 ? -5.316 -10.709 5.313 1.00 76.38 259 PHE A CA 1
ATOM 1886 C C . PHE A 1 259 ? -5.022 -12.077 5.908 1.00 76.38 259 PHE A C 1
ATOM 1888 O O . PHE A 1 259 ? -4.020 -12.235 6.597 1.00 76.38 259 PHE A O 1
ATOM 1895 N N . GLN A 1 260 ? -5.857 -13.071 5.614 1.00 70.75 260 GLN A N 1
ATOM 1896 C CA . GLN A 1 260 ? -5.606 -14.430 6.068 1.00 70.75 260 GLN A CA 1
ATOM 1897 C C . GLN A 1 260 ? -4.399 -15.013 5.347 1.00 70.75 260 GLN A C 1
ATOM 1899 O O . GLN A 1 260 ? -3.535 -15.583 5.993 1.00 70.75 260 GLN A O 1
ATOM 1904 N N . GLU A 1 261 ? -4.280 -14.836 4.040 1.00 72.56 261 GLU A N 1
ATOM 1905 C CA . GLU A 1 261 ? -3.232 -15.500 3.275 1.00 72.56 261 GLU A CA 1
ATOM 1906 C C . GLU A 1 261 ? -1.832 -14.914 3.498 1.00 72.56 261 GLU A C 1
ATOM 1908 O O . GLU A 1 261 ? -0.883 -15.656 3.758 1.00 72.56 261 GLU A O 1
ATOM 1913 N N . LEU A 1 262 ? -1.687 -13.584 3.458 1.00 71.56 262 LEU A N 1
ATOM 1914 C CA . LEU A 1 262 ? -0.388 -12.940 3.674 1.00 71.56 262 LEU A CA 1
ATOM 1915 C C . LEU A 1 262 ? 0.094 -13.087 5.114 1.00 71.56 262 LEU A C 1
ATOM 1917 O O . LEU A 1 262 ? 1.294 -13.237 5.347 1.00 71.56 262 LEU A O 1
ATOM 1921 N N . LEU A 1 263 ? -0.824 -13.042 6.082 1.00 73.56 263 LEU A N 1
ATOM 1922 C CA . LEU A 1 263 ? -0.468 -13.110 7.498 1.00 73.56 263 LEU A CA 1
ATOM 1923 C C . LEU A 1 263 ? -0.423 -14.553 8.022 1.00 73.56 263 LEU A C 1
ATOM 1925 O O . LEU A 1 263 ? 0.261 -14.807 9.008 1.00 73.56 263 LEU A O 1
ATOM 1929 N N . SER A 1 264 ? -1.064 -15.509 7.348 1.00 65.62 264 SER A N 1
ATOM 1930 C CA . SER A 1 264 ? -1.065 -16.930 7.742 1.00 65.62 264 SER A CA 1
ATOM 1931 C C . SER A 1 264 ? -0.196 -17.807 6.832 1.00 65.62 264 SER A C 1
ATOM 1933 O O . SER A 1 264 ? -0.354 -19.028 6.839 1.00 65.62 264 SER A O 1
ATOM 1935 N N . GLN A 1 265 ? 0.736 -17.214 6.064 1.00 60.72 265 GLN A N 1
ATOM 1936 C CA . GLN A 1 265 ? 1.777 -17.948 5.324 1.00 60.72 265 GLN A CA 1
ATOM 1937 C C . GLN A 1 265 ? 2.426 -19.035 6.196 1.00 60.72 265 GLN A C 1
ATOM 1939 O O . GLN A 1 265 ? 2.463 -18.855 7.414 1.00 60.72 265 GLN A O 1
ATOM 1944 N N . PRO A 1 266 ? 2.958 -20.133 5.607 1.00 50.22 266 PRO A N 1
ATOM 1945 C CA . PRO A 1 266 ? 3.288 -21.382 6.297 1.00 50.22 266 PRO A CA 1
ATOM 1946 C C . PRO A 1 266 ? 4.474 -21.229 7.255 1.00 50.22 266 PRO A C 1
ATOM 1948 O O . PRO A 1 266 ? 5.567 -21.746 7.059 1.00 50.22 266 PRO A O 1
ATOM 1951 N N . GLN A 1 267 ? 4.248 -20.516 8.342 1.00 52.97 267 GLN A N 1
ATOM 1952 C CA . GLN A 1 267 ? 4.908 -20.737 9.596 1.00 52.97 267 GLN A CA 1
ATOM 1953 C C . GLN A 1 267 ? 3.936 -21.619 10.359 1.00 52.97 267 GLN A C 1
ATOM 1955 O O . GLN A 1 267 ? 3.064 -21.125 11.072 1.00 52.97 267 GLN A O 1
ATOM 1960 N N . GLU A 1 268 ? 4.090 -22.939 10.209 1.00 53.75 268 GLU A N 1
ATOM 1961 C CA . GLU A 1 268 ? 3.381 -23.974 10.988 1.00 53.75 268 GLU A CA 1
ATOM 1962 C C . GLU A 1 268 ? 3.380 -23.682 12.510 1.00 53.75 268 GLU A C 1
ATOM 1964 O O . GLU A 1 268 ? 2.640 -24.275 13.292 1.00 53.75 268 GLU A O 1
ATOM 1969 N N . THR A 1 269 ? 4.218 -22.743 12.946 1.00 56.94 269 THR A N 1
ATOM 1970 C CA . THR A 1 269 ? 4.424 -22.286 14.309 1.00 56.94 269 THR A CA 1
ATOM 1971 C C . THR A 1 269 ? 3.512 -21.139 14.767 1.00 56.94 269 THR A C 1
ATOM 1973 O O . THR A 1 269 ? 3.227 -21.104 15.971 1.00 56.94 269 THR A O 1
ATOM 1976 N N . ILE A 1 270 ? 3.060 -20.231 13.885 1.00 61.50 270 ILE A N 1
ATOM 1977 C CA . ILE A 1 270 ? 2.378 -18.978 14.284 1.00 61.50 270 ILE A CA 1
ATOM 1978 C C . ILE A 1 270 ? 0.845 -19.121 14.293 1.00 61.50 270 ILE A C 1
ATOM 1980 O O . ILE A 1 270 ? 0.215 -18.732 15.279 1.00 61.50 270 ILE A O 1
ATOM 1984 N N . GLY A 1 271 ? 0.254 -19.740 13.264 1.00 68.50 271 GLY A N 1
ATOM 1985 C CA . GLY A 1 271 ? -1.199 -19.934 13.149 1.00 68.50 271 GLY A CA 1
ATOM 1986 C C . GLY A 1 271 ? -1.955 -18.825 12.400 1.00 68.50 271 GLY A C 1
ATOM 1987 O O . GLY A 1 271 ? -1.335 -17.972 11.769 1.00 68.50 271 GLY A O 1
ATOM 1988 N N . ASP A 1 272 ? -3.291 -18.849 12.464 1.00 74.50 272 ASP A N 1
ATOM 1989 C CA . ASP A 1 272 ? -4.185 -17.945 11.720 1.00 74.50 272 ASP A CA 1
ATOM 1990 C C . ASP A 1 272 ? -4.166 -16.529 12.329 1.00 74.50 272 ASP A C 1
ATOM 1992 O O . ASP A 1 272 ? -4.250 -16.358 13.547 1.00 74.50 272 ASP A O 1
ATOM 1996 N N . PHE A 1 273 ? -4.077 -15.488 11.505 1.00 78.56 273 PHE A N 1
ATOM 1997 C CA . PHE A 1 273 ? -4.194 -14.115 12.003 1.00 78.56 273 PHE A CA 1
ATOM 1998 C C . PHE A 1 273 ? -5.661 -13.751 12.305 1.00 78.56 273 PHE A C 1
ATOM 2000 O O . PHE A 1 273 ? -6.516 -13.857 11.426 1.00 78.56 273 PHE A O 1
ATOM 2007 N N . ASP A 1 274 ? -5.957 -13.292 13.529 1.00 78.25 274 ASP A N 1
ATOM 2008 C CA . ASP A 1 274 ? -7.315 -12.936 13.991 1.00 78.25 274 ASP A CA 1
ATOM 2009 C C . ASP A 1 274 ? -7.407 -11.543 14.647 1.00 78.25 274 ASP A C 1
ATOM 2011 O O . ASP A 1 274 ? -8.253 -11.298 15.510 1.00 78.25 274 ASP A O 1
ATOM 2015 N N . GLY A 1 275 ? -6.506 -10.631 14.263 1.00 86.00 275 GLY A N 1
ATOM 2016 C CA . GLY A 1 275 ? -6.447 -9.264 14.782 1.00 86.00 275 GLY A CA 1
ATOM 2017 C C . GLY A 1 275 ? -7.054 -8.191 13.863 1.00 86.00 275 GLY A C 1
ATOM 2018 O O . GLY A 1 275 ? -7.385 -8.446 12.701 1.00 86.00 275 GLY A O 1
ATOM 2019 N N . PRO A 1 276 ? -7.159 -6.940 14.353 1.00 90.69 276 PRO A N 1
ATOM 2020 C CA . PRO A 1 276 ? -7.492 -5.802 13.506 1.00 90.69 276 PRO A CA 1
ATOM 2021 C C . PRO A 1 276 ? -6.353 -5.526 12.515 1.00 90.69 276 PRO A C 1
ATOM 2023 O O . PRO A 1 276 ? -5.188 -5.407 12.907 1.00 90.69 276 PRO A O 1
ATOM 2026 N N . VAL A 1 277 ? -6.692 -5.396 11.234 1.00 92.44 277 VAL A N 1
ATOM 2027 C CA . VAL A 1 277 ? -5.732 -5.081 10.169 1.00 92.44 277 VAL A CA 1
ATOM 2028 C C . VAL A 1 277 ? -6.370 -4.217 9.085 1.00 92.44 277 VAL A C 1
ATOM 2030 O O . VAL A 1 277 ? -7.573 -4.295 8.822 1.00 92.44 277 VAL A O 1
ATOM 2033 N N . ALA A 1 278 ? -5.535 -3.392 8.466 1.00 95.19 278 ALA A N 1
ATOM 2034 C CA . ALA A 1 278 ? -5.861 -2.584 7.308 1.00 95.19 278 ALA A CA 1
ATOM 2035 C C . ALA A 1 278 ? -4.923 -2.898 6.133 1.00 95.19 278 ALA A C 1
ATOM 2037 O O . ALA A 1 278 ? -3.773 -3.291 6.325 1.00 95.19 278 ALA A O 1
ATOM 2038 N N . LEU A 1 279 ? -5.404 -2.668 4.918 1.00 94.50 279 LEU A N 1
ATOM 2039 C CA . LEU A 1 279 ? -4.616 -2.514 3.701 1.00 94.50 279 LEU A CA 1
ATOM 2040 C C . LEU A 1 279 ? -4.603 -1.018 3.377 1.00 94.50 279 LEU A C 1
ATOM 2042 O O . LEU A 1 279 ? -5.671 -0.441 3.197 1.00 94.50 279 LEU A O 1
ATOM 2046 N N . LEU A 1 280 ? -3.435 -0.382 3.359 1.00 95.88 280 LEU A N 1
ATOM 2047 C CA . LEU A 1 280 ? -3.272 1.048 3.093 1.00 95.88 280 LEU A CA 1
ATOM 2048 C C . LEU A 1 280 ? -3.058 1.248 1.594 1.00 95.88 280 LEU A C 1
ATOM 2050 O O . LEU A 1 280 ? -1.988 0.916 1.079 1.00 95.88 280 LEU A O 1
ATOM 2054 N N . GLY A 1 281 ? -4.089 1.759 0.924 1.00 94.69 281 GLY A N 1
ATOM 2055 C CA . GLY A 1 281 ? -4.111 1.962 -0.519 1.00 94.69 281 GLY A CA 1
ATOM 2056 C C . GLY A 1 281 ? -3.610 3.338 -0.953 1.00 94.69 281 GLY A C 1
ATOM 2057 O O . GLY A 1 281 ? -3.195 4.177 -0.149 1.00 94.69 281 GLY A O 1
ATOM 2058 N N . GLN A 1 282 ? -3.651 3.566 -2.264 1.00 93.19 282 GLN A N 1
ATOM 2059 C CA . GLN A 1 282 ? -3.233 4.814 -2.899 1.00 93.19 282 GLN A CA 1
ATOM 2060 C C . GLN A 1 282 ? -4.065 6.012 -2.426 1.00 93.19 282 GLN A C 1
ATOM 2062 O O . GLN A 1 282 ? -3.482 7.042 -2.120 1.00 93.19 282 GLN A O 1
ATOM 2067 N N . ASP A 1 283 ? -5.384 5.864 -2.282 1.00 94.31 283 ASP A N 1
ATOM 2068 C CA . ASP A 1 283 ? -6.304 6.887 -1.753 1.00 94.31 283 ASP A CA 1
ATOM 2069 C C . ASP A 1 283 ? -5.818 7.607 -0.482 1.00 94.31 283 ASP A C 1
ATOM 2071 O O . ASP A 1 283 ? -6.053 8.805 -0.316 1.00 94.31 283 ASP A O 1
ATOM 2075 N N . LEU A 1 284 ? -5.122 6.886 0.398 1.00 95.25 284 LEU A N 1
ATOM 2076 C CA . LEU A 1 284 ? -4.444 7.434 1.564 1.00 95.25 284 LEU A CA 1
ATOM 2077 C C . LEU A 1 284 ? -2.998 7.824 1.228 1.00 95.25 284 LEU A C 1
ATOM 2079 O O . LEU A 1 284 ? -2.585 8.959 1.459 1.00 95.25 284 LEU A O 1
ATOM 2083 N N . MET A 1 285 ? -2.214 6.888 0.685 1.00 93.44 285 MET A N 1
ATOM 2084 C CA . MET A 1 285 ? -0.758 7.027 0.546 1.00 93.44 285 MET A CA 1
ATOM 2085 C C . MET A 1 285 ? -0.323 8.129 -0.430 1.00 93.44 285 MET A C 1
ATOM 2087 O O . MET A 1 285 ? 0.814 8.585 -0.341 1.00 93.44 285 MET A O 1
ATOM 2091 N N . THR A 1 286 ? -1.195 8.559 -1.346 1.00 92.62 286 THR A N 1
ATOM 2092 C CA . THR A 1 286 ? -0.890 9.576 -2.362 1.00 92.62 286 THR A CA 1
ATOM 2093 C C . THR A 1 286 ? -1.408 10.973 -2.028 1.00 92.62 286 THR A C 1
ATOM 2095 O O . THR A 1 286 ? -1.188 11.890 -2.816 1.00 92.62 286 THR A O 1
ATOM 2098 N N . GLN A 1 287 ? -2.072 11.177 -0.884 1.00 93.56 287 GLN A N 1
ATOM 2099 C CA . GLN A 1 287 ? -2.498 12.523 -0.461 1.00 93.56 287 GLN A CA 1
ATOM 2100 C C . GLN A 1 287 ? -1.322 13.440 -0.112 1.00 93.56 287 GLN A C 1
ATOM 2102 O O . GLN A 1 287 ? -1.457 14.659 -0.092 1.00 93.56 287 GLN A O 1
ATOM 2107 N N . MET A 1 288 ? -0.168 12.851 0.193 1.00 92.56 288 MET A N 1
ATOM 2108 C CA . MET A 1 288 ? 1.065 13.561 0.493 1.00 92.56 288 MET A CA 1
ATOM 2109 C C . MET A 1 288 ? 2.214 12.935 -0.298 1.00 92.56 288 MET A C 1
ATOM 2111 O O . MET A 1 288 ? 2.169 11.739 -0.599 1.00 92.56 288 MET A O 1
ATOM 2115 N N . PRO A 1 289 ? 3.271 13.704 -0.602 1.00 93.25 289 PRO A N 1
ATOM 2116 C CA . PRO A 1 289 ? 4.506 13.145 -1.121 1.00 93.25 289 PRO A CA 1
ATOM 2117 C C . PRO A 1 289 ? 5.035 12.061 -0.179 1.00 93.25 289 PRO A C 1
ATOM 2119 O O . PRO A 1 289 ? 5.196 12.288 1.024 1.00 93.25 289 PRO A O 1
ATOM 2122 N N . LEU A 1 290 ? 5.316 10.891 -0.744 1.00 93.69 290 LEU A N 1
ATOM 2123 C CA . LEU A 1 290 ? 5.772 9.707 -0.033 1.00 93.69 290 LEU A CA 1
ATOM 2124 C C . LEU A 1 290 ? 7.162 9.324 -0.525 1.00 93.69 290 LEU A C 1
ATOM 2126 O O . LEU A 1 290 ? 7.350 9.145 -1.722 1.00 93.69 290 LEU A O 1
ATOM 2130 N N . ARG A 1 291 ? 8.111 9.091 0.380 1.00 93.81 291 ARG A N 1
ATOM 2131 C CA . ARG A 1 291 ? 9.326 8.323 0.082 1.00 93.81 291 ARG A CA 1
ATOM 2132 C C . ARG A 1 291 ? 9.243 6.942 0.697 1.00 93.81 291 ARG A C 1
ATOM 2134 O O . ARG A 1 291 ? 8.704 6.779 1.787 1.00 93.81 291 ARG A O 1
ATOM 2141 N N . TYR A 1 292 ? 9.824 5.960 0.030 1.00 93.38 292 TYR A N 1
ATOM 2142 C CA . TYR A 1 292 ? 9.838 4.570 0.452 1.00 93.38 292 TYR A CA 1
ATOM 2143 C C . TYR A 1 292 ? 11.230 3.978 0.243 1.00 93.38 292 TYR A C 1
ATOM 2145 O O . TYR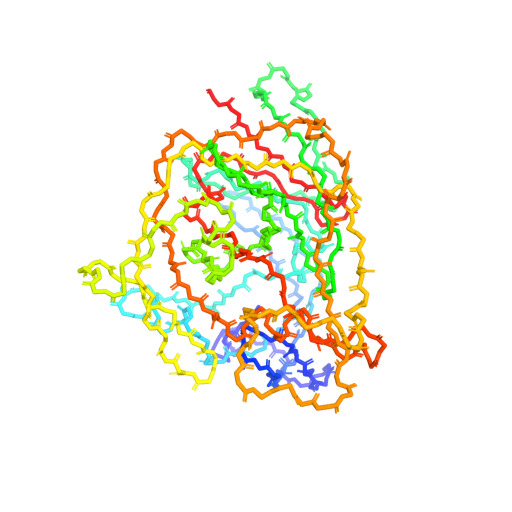 A 1 292 ? 11.799 4.079 -0.841 1.00 93.38 292 TYR A O 1
ATOM 2153 N N . SER A 1 293 ? 11.765 3.319 1.269 1.00 92.94 293 SER A N 1
ATOM 2154 C CA . SER A 1 293 ? 12.999 2.540 1.169 1.00 92.94 293 SER A CA 1
ATOM 2155 C C . SER A 1 293 ? 12.788 1.158 1.774 1.00 92.94 293 SER A C 1
ATOM 2157 O O . SER A 1 293 ? 12.750 1.002 3.000 1.00 92.94 293 SER A O 1
ATOM 2159 N N . ALA A 1 294 ? 12.703 0.132 0.919 1.00 88.62 294 ALA A N 1
ATOM 2160 C CA . ALA A 1 294 ? 12.666 -1.261 1.368 1.00 88.62 294 ALA A CA 1
ATOM 2161 C C . ALA A 1 294 ? 13.928 -1.618 2.157 1.00 88.62 294 ALA A C 1
ATOM 2163 O O . ALA A 1 294 ? 13.858 -2.247 3.209 1.00 88.62 294 ALA A O 1
ATOM 2164 N N . ALA A 1 295 ? 15.086 -1.163 1.670 1.00 89.44 295 ALA A N 1
ATOM 2165 C CA . ALA A 1 295 ? 16.381 -1.442 2.274 1.00 89.44 295 ALA A CA 1
ATOM 2166 C C . ALA A 1 295 ? 16.509 -0.889 3.699 1.00 89.44 295 ALA A C 1
ATOM 2168 O O . ALA A 1 295 ? 17.172 -1.508 4.529 1.00 89.44 295 ALA A O 1
ATOM 2169 N N . ARG A 1 296 ? 15.884 0.262 3.974 1.00 90.12 296 ARG A N 1
ATOM 2170 C CA . ARG A 1 296 ? 15.893 0.896 5.297 1.00 90.12 296 ARG A CA 1
ATOM 2171 C C . ARG A 1 296 ? 14.663 0.557 6.143 1.00 90.12 296 ARG A C 1
ATOM 2173 O O . ARG A 1 296 ? 14.657 0.907 7.318 1.00 90.12 296 ARG A O 1
ATOM 2180 N N . GLY A 1 297 ? 13.638 -0.088 5.575 1.00 89.88 297 GLY A N 1
ATOM 2181 C CA . GLY A 1 297 ? 12.367 -0.347 6.261 1.00 89.88 297 GLY A CA 1
ATOM 2182 C C . GLY A 1 297 ? 11.685 0.944 6.721 1.00 89.88 297 GLY A C 1
ATOM 2183 O O . GLY A 1 297 ? 11.222 1.037 7.858 1.00 89.88 297 GLY A O 1
ATOM 2184 N N . ARG A 1 298 ? 11.713 1.982 5.880 1.00 91.44 298 ARG A N 1
ATOM 2185 C CA . ARG A 1 298 ? 11.241 3.326 6.231 1.00 91.44 298 ARG A CA 1
ATOM 2186 C C . ARG A 1 298 ? 10.373 3.919 5.136 1.00 91.44 298 ARG A C 1
ATOM 2188 O O . ARG A 1 298 ? 10.628 3.714 3.948 1.00 91.44 298 ARG A O 1
ATOM 2195 N N . LEU A 1 299 ? 9.396 4.702 5.577 1.00 92.50 299 LEU A N 1
ATOM 2196 C CA . LEU A 1 299 ? 8.592 5.582 4.743 1.00 92.50 299 LEU A CA 1
ATOM 2197 C C . LEU A 1 299 ? 8.799 7.016 5.218 1.00 92.50 299 LEU A C 1
ATOM 2199 O O . LEU A 1 299 ? 8.986 7.234 6.408 1.00 92.50 299 LEU A O 1
ATOM 2203 N N . TRP A 1 300 ? 8.746 8.000 4.331 1.00 92.88 300 TRP A N 1
ATOM 2204 C CA . TRP A 1 300 ? 8.733 9.406 4.719 1.00 92.88 300 TRP A CA 1
ATOM 2205 C C . TRP A 1 300 ? 7.533 10.089 4.100 1.00 92.88 300 TRP A C 1
ATOM 2207 O O . TRP A 1 300 ? 7.266 9.883 2.924 1.00 92.88 300 TRP A O 1
ATOM 2217 N N . PHE A 1 301 ? 6.862 10.940 4.863 1.00 92.19 301 PHE A N 1
ATOM 2218 C CA . PHE A 1 301 ? 5.788 11.787 4.352 1.00 92.19 301 PHE A CA 1
ATOM 2219 C C . PHE A 1 301 ? 6.205 13.246 4.457 1.00 92.19 301 PHE A C 1
ATOM 2221 O O . PHE A 1 301 ? 6.787 13.633 5.473 1.00 92.19 301 PHE A O 1
ATOM 2228 N N . ARG A 1 302 ? 5.931 14.046 3.425 1.00 90.31 302 ARG A N 1
ATOM 2229 C CA . ARG A 1 302 ? 6.145 15.496 3.470 1.00 90.31 302 ARG A CA 1
ATOM 2230 C C . ARG A 1 302 ? 4.838 16.200 3.809 1.00 90.31 302 ARG A C 1
ATOM 2232 O O . ARG A 1 302 ? 3.839 15.985 3.130 1.00 90.31 302 ARG A O 1
ATOM 2239 N N . HIS A 1 303 ? 4.869 17.043 4.838 1.00 82.00 303 HIS A N 1
ATOM 2240 C CA . HIS A 1 303 ? 3.831 18.047 5.050 1.00 82.00 303 HIS A CA 1
ATOM 2241 C C . HIS A 1 303 ? 4.219 19.302 4.268 1.00 82.00 303 HIS A C 1
ATOM 2243 O O . HIS A 1 303 ? 5.304 19.846 4.494 1.00 82.00 303 HIS A O 1
ATOM 2249 N N . ASP A 1 304 ? 3.359 19.708 3.339 1.00 70.06 304 ASP A N 1
ATOM 2250 C CA . ASP A 1 304 ? 3.461 20.998 2.653 1.00 70.06 304 ASP A CA 1
ATOM 2251 C C . ASP A 1 304 ? 2.782 22.108 3.483 1.00 70.06 304 ASP A C 1
ATOM 2253 O O . ASP A 1 304 ? 1.837 21.796 4.252 1.00 70.06 304 ASP A O 1
#

Organism: Symbiodinium pilosum (NCBI:txid2952)

pLDDT: mean 81.4, std 14.34, range [40.78, 96.69]